Protein 5DG2 (pdb70)

B-factor: mean 26.08, std 8.99, range [13.01, 68.56]

Foldseek 3Di:
DDKFFQDFAFAQKKKKWKWAFAPPWQWKWKFWAHDPQFTQWIWIDGNVVQWIKIWTGHHPDIDDIDIGNPDDDDHGDIWMWMWHHHQFWIWIQGRVRDIDIDGRPPGGHGIGMIDMGTGIGIDDMDMD/DVLFDKFFQDFAAAFKKKKWKWWFAAPWQKKWKFWAQDDQWTQWTWIDGNVVQWIWIWTGHRPDIDDIDIGNPPDDDHGDTWMWMWHGHQFWIWIQTRVRDIDIGTRDRGGGTIGMITMGTRIRIDDMDMD

Solvent-accessible surface area: 11191 Å² total; per-residue (Å²): 69,13,30,0,70,32,2,55,0,120,59,49,19,26,0,79,0,16,0,50,3,49,95,77,29,71,13,2,22,2,20,0,0,51,9,91,65,83,6,0,1,25,3,16,0,61,41,94,86,71,4,0,1,4,6,6,18,88,29,101,104,121,32,148,82,75,132,47,116,29,30,91,22,60,45,64,43,114,8,131,0,38,3,32,0,68,64,98,87,0,31,1,43,8,58,68,64,77,66,9,74,1,46,17,92,40,45,45,75,33,0,32,9,0,10,0,37,61,10,10,66,17,31,20,0,74,29,136,138,102,17,38,8,22,0,68,83,10,100,1,36,50,61,18,31,0,91,1,30,2,52,4,52,93,77,21,96,11,2,21,3,12,1,0,60,18,87,70,70,8,0,1,20,3,14,0,57,26,86,89,81,5,0,1,4,4,5,24,71,27,105,104,130,34,148,74,67,116,29,123,61,28,86,20,58,53,48,29,86,3,136,2,24,4,28,0,32,51,115,91,0,90,1,114,7,59,88,39,85,55,17,71,3,61,19,77,37,44,120,65,94,0,33,10,1,0,0,64,42,16,6,78,6,30,20,3,102,32,179

Secondary structure (P-SEA, 3-state):
ccccccccccccbbbbbbbcccccccbbbbbbcccccccccbbbbbccccbbbbbccccccccbbbbbcccccccccbbbbbbbbcccbbbbbccccbbbbbbbccccccccbbbbcccccccccccc/cccccccccccccccbbbbbbbbbccccccbbbbbccccccccccccccccccbbbbbccccccccbbbbbccccccccccbbbbbbbcccbbbbbccccbbbbbcccccccccccccccccccccccccc

GO terms:
  GO:0005515 protein binding (F, IPI)
  GO:0043029 T cell homeostasis (P, IDA)
  GO:0043065 positive regulation of apoptotic process (P, IDA)
  GO:0098609 cell-cell adhesion (P, IDA)

Nearest PDB structures (foldseek):
  1hlc-assembly1_B  TM=9.906E-01  e=2.837E-22  Homo sapiens
  2ymz-assembly2_C  TM=9.817E-01  e=3.437E-16  Gallus gallus
  1slt-assembly2_A  TM=9.721E-01  e=5.438E-15  Bos taurus
  4lbq-assembly1_D  TM=9.733E-01  e=1.908E-14  Mus musculus
  5glt-assembly2_B  TM=8.537E-01  e=2.091E-08  Toxascaris leonina

CATH classification: 2.60.120.200

Sequence (259 aa):
ELEVKNMDMKPGSTTLKITGSSIADGTDGFVINLLGQGTDKLNLHFNPRFSESTIVCNSLDGSNWGQEQREDHLCFSPGSEVKFTVTFESDKFKVKLPDGHELTFPNRLGHSHLSYLSSVRGGFNMSSFKLKMTGELEVKNMDMKPGSTLKITGSIADGTDGFVINLGQGTDKLNLHFNPRFSESTIVCNSLDGSNWGQEQREDHLCFSPGSEVKFTVTFESDKFKVKLPDGHELTFPNRLGHSHLSYLSVRGGFNMSSFKLK

InterPro domains:
  IPR001079 Galectin, carbohydrate recognition domain [PF00337] (9-129)
  IPR001079 Galectin, carbohydrate recognition domain [PS51304] (4-131)
  IPR001079 Galectin, carbohydrate recognition domain [SM00276] (3-131)
  IPR001079 Galectin, carbohydrate recognition domain [SM00908] (8-130)
  IPR001079 Galectin, carbohydrate recognition domain [cd00070] (11-129)
  IPR013320 Concanavalin A-like lectin/glucanase domain superfamily [SSF49899] (5-130)
  IPR044156 Galectin-like [PTHR11346] (12-128)

Radius of gyration: 19.27 Å; Cα contacts (8 Å, |Δi|>4): 745; chains: 2; bounding box: 37×46×53 Å

Structure (mmCIF, N/CA/C/O backbone):
data_5DG2
#
_entry.id   5DG2
#
_cell.length_a   38.060
_cell.length_b   66.080
_cell.length_c   106.380
_cell.angle_alpha   90.000
_cell.angle_beta   90.000
_cell.angle_gamma   90.000
#
_symmetry.space_group_name_H-M   'P 2 21 21'
#
loop_
_entity.id
_entity.type
_entity.pdbx_description
1 polymer Galectin-2
2 branched beta-D-galactopyranose-(1-4)-alpha-D-glucopyranose
3 water water
#
loop_
_atom_site.group_PDB
_atom_site.id
_atom_site.type_symbol
_atom_site.label_atom_id
_atom_site.label_alt_id
_atom_site.label_comp_id
_atom_site.label_asym_id
_atom_site.label_entity_id
_atom_site.label_seq_id
_atom_site.pdbx_PDB_ins_code
_atom_site.Cartn_x
_atom_site.Cartn_y
_atom_site.Cartn_z
_atom_site.occupancy
_atom_site.B_iso_or_equiv
_atom_site.auth_seq_id
_atom_site.auth_comp_id
_atom_site.auth_asym_id
_atom_site.auth_atom_id
_atom_site.pdbx_PDB_model_num
ATOM 1 N N . GLU A 1 7 ? 17.597 38.870 25.636 1.00 41.19 7 GLU A N 1
ATOM 2 C CA . GLU A 1 7 ? 16.301 38.462 26.152 1.00 46.93 7 GLU A CA 1
ATOM 3 C C . GLU A 1 7 ? 16.292 36.969 26.448 1.00 27.10 7 GLU A C 1
ATOM 4 O O . GLU A 1 7 ? 17.329 36.397 26.702 1.00 30.46 7 GLU A O 1
ATOM 6 N N . LEU A 1 8 ? 15.127 36.344 26.399 1.00 27.42 8 LEU A N 1
ATOM 7 C CA . LEU A 1 8 ? 15.030 34.933 26.742 1.00 22.10 8 LEU A CA 1
ATOM 8 C C . LEU A 1 8 ? 16.005 34.028 25.976 1.00 23.85 8 LEU A C 1
ATOM 9 O O . LEU A 1 8 ? 16.055 34.043 24.748 1.00 22.74 8 LEU A O 1
ATOM 14 N N . GLU A 1 9 ? 16.794 33.257 26.718 1.00 20.84 9 GLU A N 1
ATOM 15 C CA . GLU A 1 9 ? 17.636 32.198 26.157 1.00 18.92 9 GLU A CA 1
ATOM 16 C C . GLU A 1 9 ? 17.217 30.843 26.706 1.00 22.96 9 GLU A C 1
ATOM 17 O O . GLU A 1 9 ? 16.981 30.699 27.912 1.00 22.49 9 GLU A O 1
ATOM 23 N N . VAL A 1 10 ? 17.136 29.847 25.835 1.00 16.58 10 VAL A N 1
ATOM 24 C CA . VAL A 1 10 ? 16.929 28.477 26.281 1.00 18.78 10 VAL A CA 1
ATOM 25 C C . VAL A 1 10 ? 18.124 27.639 25.839 1.00 22.04 10 VAL A C 1
ATOM 26 O O . VAL A 1 10 ? 18.518 27.683 24.681 1.00 19.06 10 VAL A O 1
ATOM 30 N N . LYS A 1 11 ? 18.710 26.882 26.760 1.00 17.00 11 LYS A N 1
ATOM 31 C CA . LYS A 1 11 ? 19.864 26.057 26.427 1.00 17.63 11 LYS A CA 1
ATOM 32 C C . LYS A 1 11 ? 19.644 24.590 26.777 1.00 23.46 11 LYS A C 1
ATOM 33 O O . LYS A 1 11 ? 18.764 24.254 27.580 1.00 20.73 11 LYS A O 1
ATOM 39 N N . ASN A 1 12 ? 20.449 23.729 26.162 1.00 22.62 12 ASN A N 1
ATOM 40 C CA . ASN A 1 12 ? 20.381 22.277 26.366 1.00 23.32 12 ASN A CA 1
ATOM 41 C C . ASN A 1 12 ? 19.067 21.667 25.897 1.00 29.68 12 ASN A C 1
ATOM 42 O O . ASN A 1 12 ? 18.609 20.656 26.439 1.00 26.12 12 ASN A O 1
ATOM 47 N N . MET A 1 13 ? 18.448 22.289 24.902 1.00 22.04 13 MET A N 1
ATOM 48 C CA . MET A 1 13 ? 17.351 21.653 24.194 1.00 24.19 13 MET A CA 1
ATOM 49 C C . MET A 1 13 ? 17.842 20.437 23.433 1.00 21.79 13 MET A C 1
ATOM 50 O O . MET A 1 13 ? 19.047 20.259 23.221 1.00 23.74 13 MET A O 1
ATOM 55 N N . ASP A 1 14 ? 16.900 19.623 22.971 1.00 24.47 14 ASP A N 1
ATOM 56 C CA . ASP A 1 14 ? 17.240 18.459 22.172 1.00 31.68 14 ASP A CA 1
ATOM 57 C C . ASP A 1 14 ? 16.312 18.346 20.976 1.00 30.32 14 ASP A C 1
ATOM 58 O O . ASP A 1 14 ? 15.591 17.360 20.820 1.00 35.50 14 ASP A O 1
ATOM 63 N N . MET A 1 15 ? 16.334 19.370 20.129 1.00 27.11 15 MET A N 1
ATOM 64 C CA . MET A 1 15 ? 15.498 19.409 18.948 1.00 27.13 15 MET A CA 1
ATOM 65 C C . MET A 1 15 ? 16.145 18.619 17.806 1.00 29.88 15 MET A C 1
ATOM 66 O O . MET A 1 15 ? 17.201 18.996 17.306 1.00 28.30 15 MET A O 1
ATOM 71 N N . LYS A 1 16 ? 15.512 17.519 17.406 1.00 29.81 16 LYS A N 1
ATOM 72 C CA . LYS A 1 16 ? 16.040 16.660 16.349 1.00 31.54 16 LYS A CA 1
ATOM 73 C C . LYS A 1 16 ? 15.276 16.916 15.057 1.00 27.05 16 LYS A C 1
ATOM 74 O O . LYS A 1 16 ? 14.160 17.432 15.102 1.00 25.43 16 LYS A O 1
ATOM 80 N N . PRO A 1 17 ? 15.862 16.554 13.895 1.00 32.90 17 PRO A N 1
ATOM 81 C CA . PRO A 1 17 ? 15.104 16.685 12.646 1.00 24.01 17 PRO A CA 1
ATOM 82 C C . PRO A 1 17 ? 13.733 16.025 12.740 1.00 26.61 17 PRO A C 1
ATOM 83 O O . PRO A 1 17 ? 13.604 14.957 13.331 1.00 29.78 17 PRO A O 1
ATOM 87 N N . GLY A 1 18 ? 12.719 16.683 12.189 1.00 26.33 18 GLY A N 1
ATOM 88 C CA . GLY A 1 18 ? 11.345 16.232 12.303 1.00 25.16 18 GLY A CA 1
ATOM 89 C C . GLY A 1 18 ? 10.573 16.918 13.420 1.00 29.78 18 GLY A C 1
ATOM 90 O O . GLY A 1 18 ? 9.340 16.926 13.420 1.00 31.19 18 GLY A O 1
ATOM 91 N N . SER A 1 19 ? 11.288 17.508 14.370 1.00 23.53 19 SER A N 1
ATOM 92 C CA . SER A 1 19 ? 10.611 18.091 15.528 1.00 27.41 19 SER A CA 1
ATOM 93 C C . SER A 1 19 ? 10.088 19.483 15.220 1.00 25.57 19 SER A C 1
ATOM 94 O O . SER A 1 19 ? 10.506 20.125 14.258 1.00 21.35 19 SER A O 1
ATOM 97 N N . THR A 1 20 ? 9.162 19.945 16.050 1.00 23.10 20 THR A N 1
ATOM 98 C CA A THR A 1 20 ? 8.524 21.230 15.845 0.50 20.66 20 THR A CA 1
ATOM 99 C CA B THR A 1 20 ? 8.538 21.244 15.851 0.50 20.66 20 THR A CA 1
ATOM 100 C C . THR A 1 20 ? 8.639 22.065 17.119 1.00 23.57 20 THR A C 1
ATOM 101 O O . THR A 1 20 ? 8.531 21.542 18.218 1.00 24.74 20 THR A O 1
ATOM 108 N N . LEU A 1 21 ? 8.871 23.357 16.953 1.00 17.90 21 LEU A N 1
ATOM 109 C CA . LEU A 1 21 ? 8.960 24.261 18.084 1.00 19.52 21 LEU A CA 1
ATOM 110 C C . LEU A 1 21 ? 7.928 25.360 17.897 1.00 22.21 21 LEU A C 1
ATOM 111 O O . LEU A 1 21 ? 7.925 26.049 16.884 1.00 20.32 21 LEU A O 1
ATOM 116 N N . LYS A 1 22 ? 7.037 25.506 18.864 1.00 17.01 22 LYS A N 1
ATOM 117 C CA . LYS A 1 22 ? 6.010 26.533 18.805 1.00 18.42 22 LYS A CA 1
ATOM 118 C C . LYS A 1 22 ? 6.321 27.606 19.817 1.00 20.14 22 LYS A C 1
ATOM 119 O O . LYS A 1 22 ? 6.546 27.328 20.991 1.00 21.73 22 LYS A O 1
ATOM 125 N N . ILE A 1 23 ? 6.343 28.839 19.344 1.00 18.82 23 ILE A N 1
ATOM 126 C CA . ILE A 1 23 ? 6.685 29.969 20.183 1.00 18.94 23 ILE A CA 1
ATOM 127 C C . ILE A 1 23 ? 5.564 30.989 20.155 1.00 24.01 23 ILE A C 1
ATOM 128 O O . ILE A 1 23 ? 5.102 31.373 19.081 1.00 21.62 23 ILE A O 1
ATOM 133 N N . THR A 1 24 ? 5.132 31.422 21.334 1.00 18.56 24 THR A N 1
ATOM 134 C CA . THR A 1 24 ? 4.099 32.435 21.456 1.00 21.53 24 THR A CA 1
ATOM 135 C C . THR A 1 24 ? 4.695 33.629 22.184 1.00 21.31 24 THR A C 1
ATOM 136 O O . THR A 1 24 ? 5.493 33.458 23.110 1.00 19.00 24 THR A O 1
ATOM 140 N N . GLY A 1 25 ? 4.353 34.837 21.756 1.00 18.07 25 GLY A N 1
ATOM 141 C CA . GLY A 1 25 ? 4.836 36.007 22.459 1.00 20.31 25 GLY A CA 1
ATOM 142 C C . GLY A 1 25 ? 4.205 37.295 21.989 1.00 21.50 25 GLY A C 1
ATOM 143 O O . GLY A 1 25 ? 3.465 37.316 21.001 1.00 20.70 25 GLY A O 1
ATOM 144 N N . SER A 1 26 ? 4.499 38.367 22.712 1.00 21.44 26 SER A N 1
ATOM 145 C CA A SER A 1 26 ? 3.982 39.686 22.384 0.44 23.95 26 SER A CA 1
ATOM 146 C CA B SER A 1 26 ? 3.978 39.679 22.367 0.56 23.95 26 SER A CA 1
ATOM 147 C C . SER A 1 26 ? 5.073 40.544 21.766 1.00 18.30 26 SER A C 1
ATOM 148 O O . SER A 1 26 ? 6.191 40.604 22.280 1.00 19.65 26 SER A O 1
ATOM 153 N N . ILE A 1 27 ? 4.747 41.209 20.665 1.00 20.05 27 ILE A N 1
ATOM 154 C CA . ILE A 1 27 ? 5.689 42.114 20.029 1.00 18.17 27 ILE A CA 1
ATOM 155 C C . ILE A 1 27 ? 5.588 43.481 20.700 1.00 20.89 27 ILE A C 1
ATOM 156 O O . ILE A 1 27 ? 4.489 43.999 20.871 1.00 21.11 27 ILE A O 1
ATOM 161 N N . ALA A 1 28 ? 6.726 44.036 21.119 1.00 18.86 28 ALA A N 1
ATOM 162 C CA . ALA A 1 28 ? 6.730 45.287 21.870 1.00 21.42 28 ALA A CA 1
ATOM 163 C C . ALA A 1 28 ? 6.176 46.428 21.028 1.00 21.22 28 ALA A C 1
ATOM 164 O O . ALA A 1 28 ? 6.492 46.553 19.844 1.00 21.68 28 ALA A O 1
ATOM 166 N N . ASP A 1 29 ? 5.347 47.263 21.649 1.00 24.78 29 ASP A N 1
ATOM 167 C CA . ASP A 1 29 ? 4.806 48.440 20.972 1.00 22.50 29 ASP A CA 1
ATOM 168 C C . ASP A 1 29 ? 5.923 49.292 20.378 1.00 24.58 29 ASP A C 1
ATOM 169 O O . ASP A 1 29 ? 6.918 49.581 21.044 1.00 27.46 29 ASP A O 1
ATOM 171 N N . GLY A 1 30 ? 5.772 49.670 19.115 1.00 27.25 30 GLY A N 1
ATOM 172 C CA . GLY A 1 30 ? 6.703 50.590 18.482 1.00 29.52 30 GLY A CA 1
ATOM 173 C C . GLY A 1 30 ? 8.048 50.028 18.056 1.00 29.22 30 GLY A C 1
ATOM 174 O O . GLY A 1 30 ? 8.877 50.753 17.506 1.00 29.56 30 GLY A O 1
ATOM 175 N N . THR A 1 31 ? 8.286 48.746 18.308 1.00 26.73 31 THR A N 1
ATOM 176 C CA . THR A 1 31 ? 9.588 48.171 17.994 1.00 25.32 31 THR A CA 1
ATOM 177 C C . THR A 1 31 ? 9.803 48.109 16.485 1.00 25.57 31 THR A C 1
ATOM 178 O O . THR A 1 31 ? 8.845 48.037 15.709 1.00 26.69 31 THR A O 1
ATOM 182 N N . ASP A 1 32 ? 11.069 48.138 16.080 1.00 23.22 32 ASP A N 1
ATOM 183 C CA . ASP A 1 32 ? 11.437 48.079 14.670 1.00 25.18 32 ASP A CA 1
ATOM 184 C C . ASP A 1 32 ? 11.516 46.640 14.180 1.00 25.69 32 ASP A C 1
ATOM 185 O O . ASP A 1 32 ? 11.580 46.382 12.975 1.00 23.46 32 ASP A O 1
ATOM 187 N N . GLY A 1 33 ? 11.524 45.708 15.124 1.00 29.39 33 GLY A N 1
ATOM 188 C CA . GLY A 1 33 ? 11.544 44.299 14.786 1.00 25.85 33 GLY A CA 1
ATOM 189 C C . GLY A 1 33 ? 12.055 43.475 15.942 1.00 25.71 33 GLY A C 1
ATOM 190 O O . GLY A 1 33 ? 12.315 43.994 17.022 1.00 24.69 33 GLY A O 1
ATOM 191 N N . PHE A 1 34 ? 12.201 42.178 15.716 1.00 18.90 34 PHE A N 1
ATOM 192 C CA . PHE A 1 34 ? 12.730 41.294 16.748 1.00 15.87 34 PHE A CA 1
ATOM 193 C C . PHE A 1 34 ? 13.399 40.098 16.103 1.00 18.01 34 PHE A C 1
ATOM 194 O O . PHE A 1 34 ? 13.370 39.950 14.884 1.00 16.01 34 PHE A O 1
ATOM 202 N N . VAL A 1 35 ? 14.010 39.26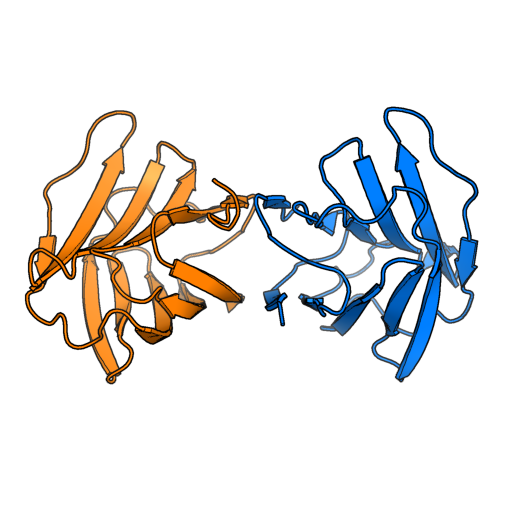1 16.930 1.00 17.95 35 VAL A N 1
ATOM 203 C CA . VAL A 1 35 ? 14.784 38.124 16.445 1.00 16.49 35 VAL A CA 1
ATOM 204 C C . VAL A 1 35 ? 14.444 36.861 17.212 1.00 17.61 35 VAL A C 1
ATOM 205 O O . VAL A 1 35 ? 14.323 36.879 18.437 1.00 17.82 35 VAL A O 1
ATOM 209 N N . ILE A 1 36 ? 14.295 35.763 16.484 1.00 14.52 36 ILE A N 1
ATOM 210 C CA . ILE A 1 36 ? 14.288 34.438 17.070 1.00 15.07 36 ILE A CA 1
ATOM 211 C C . ILE A 1 36 ? 15.505 33.704 16.507 1.00 17.51 36 ILE A C 1
ATOM 212 O O . ILE A 1 36 ? 15.624 33.552 15.290 1.00 16.62 36 ILE A O 1
ATOM 217 N N . ASN A 1 37 ? 16.426 33.297 17.391 1.00 16.80 37 ASN A N 1
ATOM 218 C CA . ASN A 1 37 ? 17.593 32.517 16.982 1.00 16.51 37 ASN A CA 1
ATOM 219 C C . ASN A 1 37 ? 17.474 31.078 17.418 1.00 15.84 37 ASN A C 1
ATOM 220 O O . ASN A 1 37 ? 17.099 30.802 18.568 1.00 17.46 37 ASN A O 1
ATOM 225 N N A LEU A 1 38 ? 17.755 30.163 16.490 0.42 16.24 38 LEU A N 1
ATOM 226 N N B LEU A 1 38 ? 17.860 30.161 16.538 0.58 16.26 38 LEU A N 1
ATOM 227 C CA A LEU A 1 38 ? 17.821 28.733 16.780 0.42 16.24 38 LEU A CA 1
ATOM 228 C CA B LEU A 1 38 ? 17.784 28.741 16.842 0.58 16.25 38 LEU A CA 1
ATOM 229 C C A LEU A 1 38 ? 19.168 28.180 16.347 0.42 17.94 38 LEU A C 1
ATOM 230 C C B LEU A 1 38 ? 19.021 28.021 16.302 0.58 17.96 38 LEU A C 1
ATOM 231 O O A LEU A 1 38 ? 19.672 28.509 15.271 0.42 16.27 38 LEU A O 1
ATOM 232 O O B LEU A 1 38 ? 19.314 28.111 15.112 0.58 16.20 38 LEU A O 1
ATOM 241 N N . GLY A 1 39 ? 19.759 27.332 17.171 1.00 15.70 39 GLY A N 1
ATOM 242 C CA . GLY A 1 39 ? 21.026 26.730 16.784 1.00 19.50 39 GLY A CA 1
ATOM 243 C C . GLY A 1 39 ? 21.697 25.954 17.895 1.00 23.29 39 GLY A C 1
ATOM 244 O O . GLY A 1 39 ? 21.036 25.217 18.609 1.00 19.15 39 GLY A O 1
ATOM 245 N N . GLN A 1 40 ? 23.007 26.141 18.052 1.00 28.37 40 GLN A N 1
ATOM 246 C CA . GLN A 1 40 ? 23.761 25.414 19.074 1.00 24.97 40 GLN A CA 1
ATOM 247 C C . GLN A 1 40 ? 24.447 26.349 20.067 1.00 31.84 40 GLN A C 1
ATOM 248 O O . GLN A 1 40 ? 24.947 25.905 21.099 1.00 39.38 40 GLN A O 1
ATOM 254 N N . GLY A 1 41 ? 24.462 27.641 19.773 1.00 30.32 41 GLY A N 1
ATOM 255 C CA . GLY A 1 41 ? 25.102 28.598 20.658 1.00 26.83 41 GLY A CA 1
ATOM 256 C C . GLY A 1 41 ? 25.079 29.993 20.082 1.00 32.60 41 GLY A C 1
ATOM 257 O O . GLY A 1 41 ? 24.629 30.196 18.953 1.00 27.06 41 GLY A O 1
ATOM 258 N N . THR A 1 42 ? 25.579 30.953 20.849 1.00 30.96 42 THR A N 1
ATOM 259 C CA . THR A 1 42 ? 25.528 32.351 20.449 1.00 35.39 42 THR A CA 1
ATOM 260 C C . THR A 1 42 ? 26.270 32.610 19.140 1.00 29.85 42 THR A C 1
ATOM 261 O O . THR A 1 42 ? 25.994 33.597 18.455 1.00 37.36 42 THR A O 1
ATOM 265 N N . ASP A 1 43 ? 27.201 31.727 18.788 1.00 30.33 43 ASP A N 1
ATOM 266 C CA . ASP A 1 43 ? 27.947 31.872 17.540 1.00 32.46 43 ASP A CA 1
ATOM 267 C C . ASP A 1 43 ? 27.759 30.691 16.580 1.00 32.09 43 ASP A C 1
ATOM 268 O O . ASP A 1 43 ? 28.570 30.474 15.679 1.00 32.41 43 ASP A O 1
ATOM 273 N N . LYS A 1 44 ? 26.694 29.923 16.765 1.00 25.18 44 LYS A N 1
ATOM 274 C CA . LYS A 1 44 ? 26.349 28.891 15.797 1.00 26.31 44 LYS A CA 1
ATOM 275 C C . LYS A 1 44 ? 24.835 28.866 15.651 1.00 24.84 44 LYS A C 1
ATOM 276 O O . LYS A 1 44 ? 24.123 28.157 16.365 1.00 23.24 44 LYS A O 1
ATOM 282 N N . LEU A 1 45 ? 24.353 29.689 14.727 1.00 16.40 45 LEU A N 1
ATOM 283 C CA . LEU A 1 45 ? 22.932 29.889 14.553 1.00 15.37 45 LEU A CA 1
ATOM 284 C C . LEU A 1 45 ? 22.470 29.288 13.242 1.00 15.15 45 LEU A C 1
ATOM 285 O O . LEU A 1 45 ? 22.729 29.845 12.162 1.00 17.59 45 LEU A O 1
ATOM 290 N N . ASN A 1 46 ? 21.794 28.152 13.327 1.00 14.20 46 ASN A N 1
ATOM 291 C CA . ASN A 1 46 ? 21.232 27.521 12.127 1.00 17.18 46 ASN A CA 1
ATOM 292 C C . ASN A 1 46 ? 20.184 28.403 11.490 1.00 16.49 46 ASN A C 1
ATOM 293 O O . ASN A 1 46 ? 20.098 28.497 10.255 1.00 17.19 46 ASN A O 1
ATOM 298 N N . LEU A 1 47 ? 19.378 29.037 12.341 1.00 15.07 47 LEU A N 1
ATOM 299 C CA . LEU A 1 47 ? 18.304 29.926 11.898 1.00 16.04 47 LEU A CA 1
ATOM 300 C C . LEU A 1 47 ? 18.294 31.208 12.716 1.00 14.28 47 LEU A C 1
ATOM 301 O O . LEU A 1 47 ? 18.122 31.178 13.945 1.00 17.02 47 LEU A O 1
ATOM 306 N N . HIS A 1 48 ? 18.482 32.328 12.034 1.00 13.62 48 HIS A N 1
ATOM 307 C CA . HIS A 1 48 ? 18.323 33.657 12.603 1.00 13.76 48 HIS A CA 1
ATOM 308 C C . HIS A 1 48 ? 17.125 34.267 11.877 1.00 20.43 48 HIS A C 1
ATOM 309 O O . HIS A 1 48 ? 17.175 34.505 10.672 1.00 19.75 48 HIS A O 1
ATOM 316 N N . PHE A 1 49 ? 16.035 34.468 12.605 1.00 13.23 49 PHE A N 1
ATOM 317 C CA . PHE A 1 49 ? 14.745 34.834 12.020 1.00 14.75 49 PHE A CA 1
ATOM 318 C C . PHE A 1 49 ? 14.411 36.243 12.487 1.00 17.13 49 PHE A C 1
ATOM 319 O O . PHE A 1 49 ? 14.252 36.467 13.675 1.00 16.62 49 PHE A O 1
ATOM 327 N N . ASN A 1 50 ? 14.315 37.192 11.565 1.00 13.01 50 ASN A N 1
ATOM 328 C CA . ASN A 1 50 ? 14.269 38.602 11.960 1.00 14.30 50 ASN A CA 1
ATOM 329 C C . ASN A 1 50 ? 13.230 39.425 11.189 1.00 14.82 50 ASN A C 1
ATOM 330 O O . ASN A 1 50 ? 13.548 40.061 10.192 1.00 15.52 50 ASN A O 1
ATOM 335 N N . PRO A 1 51 ? 11.982 39.418 11.669 1.00 15.70 51 PRO A N 1
ATOM 336 C CA . PRO A 1 51 ? 10.990 40.364 11.153 1.00 16.45 51 PRO A CA 1
ATOM 337 C C . PRO A 1 51 ? 11.435 41.806 11.389 1.00 17.56 51 PRO A C 1
ATOM 338 O O . PRO A 1 51 ? 11.793 42.188 12.514 1.00 19.52 51 PRO A O 1
ATOM 342 N N . ARG A 1 52 ? 11.429 42.590 10.320 1.00 16.14 52 ARG A N 1
ATOM 343 C CA . ARG A 1 52 ? 11.805 43.995 10.377 1.00 18.41 52 ARG A CA 1
ATOM 344 C C . ARG A 1 52 ? 10.653 44.858 9.881 1.00 17.55 52 ARG A C 1
ATOM 345 O O . ARG A 1 52 ? 10.414 44.960 8.678 1.00 19.55 52 ARG A O 1
ATOM 353 N N . PHE A 1 53 ? 9.942 45.485 10.805 1.00 21.58 53 PHE A N 1
ATOM 354 C CA . PHE A 1 53 ? 8.754 46.243 10.449 1.00 21.04 53 PHE A CA 1
ATOM 355 C C . PHE A 1 53 ? 9.085 47.449 9.560 1.00 26.09 53 PHE A C 1
ATOM 356 O O . PHE A 1 53 ? 8.326 47.773 8.654 1.00 26.20 53 PHE A O 1
ATOM 364 N N . SER A 1 54 ? 10.237 48.063 9.796 1.00 29.46 54 SER A N 1
ATOM 365 C CA . SER A 1 54 ? 10.698 49.184 8.982 1.00 37.80 54 SER A CA 1
ATOM 366 C C . SER A 1 54 ? 10.825 48.819 7.509 1.00 37.07 54 SER A C 1
ATOM 367 O O . SER A 1 54 ? 10.361 49.550 6.630 1.00 40.94 54 SER A O 1
ATOM 370 N N . GLU A 1 55 ? 11.444 47.673 7.249 1.00 28.20 55 GLU A N 1
ATOM 371 C CA . GLU A 1 55 ? 11.696 47.239 5.887 1.00 24.18 55 GLU A CA 1
ATOM 372 C C . GLU A 1 55 ? 10.566 46.370 5.327 1.00 23.08 55 GLU A C 1
ATOM 373 O O . GLU A 1 55 ? 10.645 45.918 4.182 1.00 28.99 55 GLU A O 1
ATOM 379 N N . SER A 1 56 ? 9.516 46.144 6.126 1.00 22.65 56 SER A N 1
ATOM 380 C CA . SER A 1 56 ? 8.371 45.337 5.693 1.00 23.26 56 SER A CA 1
ATOM 381 C C . SER A 1 56 ? 8.827 43.980 5.163 1.00 22.40 56 SER A C 1
ATOM 382 O O . SER A 1 56 ? 8.314 43.486 4.161 1.00 25.11 56 SER A O 1
ATOM 385 N N . THR A 1 57 ? 9.696 43.370 5.874 1.00 21.13 57 THR A N 1
ATOM 386 C CA . THR A 1 57 ? 10.258 42.123 5.383 1.00 20.01 57 THR A CA 1
ATOM 387 C C . THR A 1 57 ? 10.730 41.267 6.544 1.00 19.54 57 THR A C 1
ATOM 388 O O . THR A 1 57 ? 11.066 41.786 7.611 1.00 19.35 57 THR A O 1
ATOM 392 N N . ILE A 1 58 ? 10.867 39.972 6.360 1.00 15.79 58 ILE A N 1
ATOM 393 C CA . ILE A 1 58 ? 11.448 39.075 7.351 1.00 16.47 58 ILE A CA 1
ATOM 394 C C . ILE A 1 58 ? 12.783 38.626 6.788 1.00 18.87 58 ILE A C 1
ATOM 395 O O . ILE A 1 58 ? 12.844 38.073 5.684 1.00 19.31 58 ILE A O 1
ATOM 400 N N . VAL A 1 59 ? 13.851 38.891 7.526 1.00 15.56 59 VAL A N 1
ATOM 401 C CA . VAL A 1 59 ? 15.189 38.545 7.083 1.00 15.87 59 VAL A CA 1
ATOM 402 C C . VAL A 1 59 ? 15.663 37.304 7.840 1.00 18.31 59 VAL A C 1
ATOM 403 O O . VAL A 1 59 ? 15.570 37.238 9.077 1.00 18.73 59 VAL A O 1
ATOM 407 N N . CYS A 1 60 ? 16.134 36.301 7.104 1.00 15.20 60 CYS A N 1
ATOM 408 C CA . CYS A 1 60 ? 16.663 35.082 7.722 1.00 15.75 60 CYS A CA 1
ATOM 409 C C . CYS A 1 60 ? 18.102 34.876 7.294 1.00 17.74 60 CYS A C 1
ATOM 410 O O . CYS A 1 60 ? 18.475 35.180 6.163 1.00 16.28 60 CYS A O 1
ATOM 413 N N . ASN A 1 61 ? 18.909 34.333 8.187 1.00 15.33 61 ASN A N 1
ATOM 414 C CA . ASN A 1 61 ? 20.285 34.025 7.850 1.00 13.97 61 ASN A CA 1
ATOM 415 C C . ASN A 1 61 ? 20.838 32.986 8.809 1.00 16.31 61 ASN A C 1
ATOM 416 O O . ASN A 1 61 ? 20.169 32.589 9.774 1.00 16.17 61 ASN A O 1
ATOM 421 N N . SER A 1 62 ? 22.070 32.575 8.551 1.00 13.66 62 SER A N 1
ATOM 422 C CA . SER A 1 62 ? 22.802 31.662 9.419 1.00 14.59 62 SER A CA 1
ATOM 423 C C . SER A 1 62 ? 24.078 32.321 9.895 1.00 15.49 62 SER A C 1
ATOM 424 O O . SER A 1 62 ? 24.624 33.206 9.232 1.00 15.79 62 SER A O 1
ATOM 427 N N . LEU A 1 63 ? 24.550 31.895 11.061 1.00 14.67 63 LEU A N 1
ATOM 428 C CA . LEU A 1 63 ? 25.786 32.431 11.620 1.00 14.67 63 LEU A CA 1
ATOM 429 C C . LEU A 1 63 ? 26.700 31.281 12.033 1.00 21.34 63 LEU A C 1
ATOM 430 O O . LEU A 1 63 ? 26.303 30.398 12.790 1.00 20.11 63 LEU A O 1
ATOM 435 N N . ASP A 1 64 ? 27.921 31.299 11.515 1.00 20.49 64 ASP A N 1
ATOM 436 C CA . ASP A 1 64 ? 28.903 30.269 11.824 1.00 21.90 64 ASP A CA 1
ATOM 437 C C . ASP A 1 64 ? 30.167 30.933 12.348 1.00 24.52 64 ASP A C 1
ATOM 438 O O . ASP A 1 64 ? 30.989 31.420 11.569 1.00 25.63 64 ASP A O 1
ATOM 443 N N . GLY A 1 65 ? 30.321 30.962 13.667 1.00 23.33 65 GLY A N 1
ATOM 444 C CA . GLY A 1 65 ? 31.405 31.705 14.277 1.00 26.25 65 GLY A CA 1
ATOM 445 C C . GLY A 1 65 ? 31.155 33.191 14.113 1.00 22.49 65 GLY A C 1
ATOM 446 O O . GLY A 1 65 ? 30.157 33.715 14.603 1.00 24.31 65 GLY A O 1
ATOM 447 N N . SER A 1 66 ? 32.036 33.882 13.398 1.00 22.29 66 SER A N 1
ATOM 448 C CA . SER A 1 66 ? 31.840 35.316 13.211 1.00 24.13 66 SER A CA 1
ATOM 449 C C . SER A 1 66 ? 31.303 35.602 11.821 1.00 21.95 66 SER A C 1
ATOM 450 O O . SER A 1 66 ? 31.087 36.762 11.448 1.00 25.70 66 SER A O 1
ATOM 453 N N . ASN A 1 67 ? 31.058 34.542 11.065 1.00 20.92 67 ASN A N 1
ATOM 454 C CA . ASN A 1 67 ? 30.690 34.707 9.669 1.00 25.77 67 ASN A CA 1
ATOM 455 C C . ASN A 1 67 ? 29.236 34.397 9.378 1.00 19.62 67 ASN A C 1
ATOM 456 O O . ASN A 1 67 ? 28.772 33.273 9.567 1.00 20.95 67 ASN A O 1
ATOM 461 N N . TRP A 1 68 ? 28.528 35.430 8.934 1.00 19.00 68 TRP A N 1
ATOM 462 C CA . TRP A 1 68 ? 27.142 35.300 8.519 1.00 17.15 68 TRP A CA 1
ATOM 463 C C . TRP A 1 68 ? 27.085 34.750 7.107 1.00 18.07 68 TRP A C 1
ATOM 464 O O . TRP A 1 68 ? 27.955 35.054 6.282 1.00 20.09 68 TRP A O 1
ATOM 475 N N . GLY A 1 69 ? 26.058 33.956 6.830 1.00 14.72 69 GLY A N 1
ATOM 476 C CA . GLY A 1 69 ? 25.822 33.479 5.483 1.00 15.49 69 GLY A CA 1
ATOM 477 C C . GLY A 1 69 ? 25.128 34.527 4.636 1.00 15.18 69 GLY A C 1
ATOM 478 O O . GLY A 1 69 ? 25.100 35.718 4.947 1.00 17.00 69 GLY A O 1
ATOM 479 N N . GLN A 1 70 ? 24.568 34.083 3.520 1.00 15.53 70 GLN A N 1
ATOM 480 C CA . GLN A 1 70 ? 23.806 34.977 2.656 1.00 16.75 70 GLN A CA 1
ATOM 481 C C . GLN A 1 70 ? 22.342 35.073 3.099 1.00 16.46 70 GLN A C 1
ATOM 482 O O . GLN A 1 70 ? 21.644 34.050 3.138 1.00 17.90 70 GLN A O 1
ATOM 488 N N . GLU A 1 71 ? 21.899 36.282 3.449 1.00 15.88 71 GLU A N 1
ATOM 489 C CA . GLU A 1 71 ? 20.524 36.515 3.893 1.00 19.80 71 GLU A CA 1
ATOM 490 C C . GLU A 1 71 ? 19.502 36.098 2.871 1.00 21.17 71 GLU A C 1
ATOM 491 O O . GLU A 1 71 ? 19.740 36.182 1.658 1.00 20.15 71 GLU A O 1
ATOM 497 N N . GLN A 1 72 ? 18.342 35.707 3.372 1.00 17.36 72 GLN A N 1
ATOM 498 C CA . GLN A 1 72 ? 17.157 35.529 2.563 1.00 15.82 72 GLN A CA 1
ATOM 499 C C . GLN A 1 72 ? 16.077 36.439 3.095 1.00 20.37 72 GLN A C 1
ATOM 500 O O . GLN A 1 72 ? 15.936 36.593 4.299 1.00 21.15 72 GLN A O 1
ATOM 506 N N . ARG A 1 73 ? 15.317 37.049 2.199 1.00 17.77 73 ARG A N 1
ATOM 507 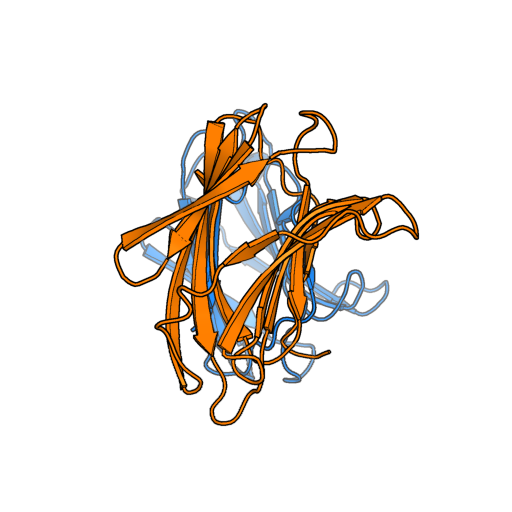C CA . ARG A 1 73 ? 14.275 37.968 2.614 1.00 19.26 73 ARG A CA 1
ATOM 508 C C . ARG A 1 73 ? 12.917 37.487 2.152 1.00 21.33 73 ARG A C 1
ATOM 509 O O . ARG A 1 73 ? 12.741 37.034 1.017 1.00 22.39 73 ARG A O 1
ATOM 517 N N . GLU A 1 74 ? 11.964 37.554 3.067 1.00 17.73 74 GLU A N 1
ATOM 518 C CA . GLU A 1 74 ? 10.576 37.229 2.779 1.00 20.79 74 GLU A CA 1
ATOM 519 C C . GLU A 1 74 ? 9.738 38.493 2.928 1.00 21.34 74 GLU A C 1
ATOM 520 O O . GLU A 1 74 ? 9.633 39.046 4.019 1.00 21.26 74 GLU A O 1
ATOM 526 N N . ASP A 1 75 ? 9.140 38.970 1.845 1.00 23.85 75 ASP A N 1
ATOM 527 C CA . ASP A 1 75 ? 8.345 40.186 1.954 1.00 27.95 75 ASP A CA 1
ATOM 528 C C . ASP A 1 75 ? 6.952 39.943 2.549 1.00 29.25 75 ASP A C 1
ATOM 529 O O . ASP A 1 75 ? 6.198 40.889 2.781 1.00 36.98 75 ASP A O 1
ATOM 534 N N . HIS A 1 76 ? 6.628 38.690 2.852 1.00 30.90 76 HIS A N 1
ATOM 535 C CA . HIS A 1 76 ? 5.332 38.391 3.461 1.00 27.42 76 HIS A CA 1
ATOM 536 C C . HIS A 1 76 ? 5.323 38.632 4.976 1.00 27.12 76 HIS A C 1
ATOM 537 O O . HIS A 1 76 ? 5.173 37.686 5.757 1.00 28.55 76 HIS A O 1
ATOM 539 N N . LEU A 1 77 ? 5.478 39.895 5.377 1.00 26.77 77 LEU A N 1
ATOM 540 C CA . LEU A 1 77 ? 5.381 40.298 6.787 1.00 22.19 77 LEU A CA 1
ATOM 541 C C . LEU A 1 77 ? 4.017 40.932 7.074 1.00 26.61 77 LEU A C 1
ATOM 542 O O . LEU A 1 77 ? 3.781 42.088 6.729 1.00 27.91 77 LEU A O 1
ATOM 547 N N . CYS A 1 78 ? 3.121 40.176 7.701 1.00 25.66 78 CYS A N 1
ATOM 548 C CA . CYS A 1 78 ? 1.775 40.677 7.993 1.00 21.73 78 CYS A CA 1
ATOM 549 C C . CYS A 1 78 ? 1.372 40.377 9.435 1.00 21.64 78 CYS A C 1
ATOM 550 O O . CYS A 1 78 ? 0.490 39.563 9.684 1.00 26.31 78 CYS A O 1
ATOM 553 N N . PHE A 1 79 ? 2.082 40.999 10.368 1.00 18.85 79 PHE A N 1
ATOM 554 C CA . PHE A 1 79 ? 1.701 41.027 11.783 1.00 17.70 79 PHE A CA 1
ATOM 555 C C . PHE A 1 79 ? 2.339 42.272 12.382 1.00 19.02 79 PHE A C 1
ATOM 556 O O . PHE A 1 79 ? 3.197 42.889 11.742 1.00 21.01 79 PHE A O 1
ATOM 564 N N . SER A 1 80 ? 1.930 42.655 13.594 1.00 19.24 80 SER A N 1
ATOM 565 C CA . SER A 1 80 ? 2.232 43.998 14.101 1.00 20.09 80 SER A CA 1
ATOM 566 C C . SER A 1 80 ? 2.611 44.056 15.576 1.00 23.18 80 SER A C 1
ATOM 567 O O . SER A 1 80 ? 2.179 43.210 16.358 1.00 26.04 80 SER A O 1
ATOM 570 N N . PRO A 1 81 ? 3.412 45.074 15.954 1.00 21.98 81 PRO A N 1
ATOM 571 C CA . PRO A 1 81 ? 3.685 45.383 17.363 1.00 24.90 81 PRO A CA 1
ATOM 572 C C . PRO A 1 81 ? 2.388 45.554 18.122 1.00 25.92 81 PRO A C 1
ATOM 573 O O . PRO A 1 81 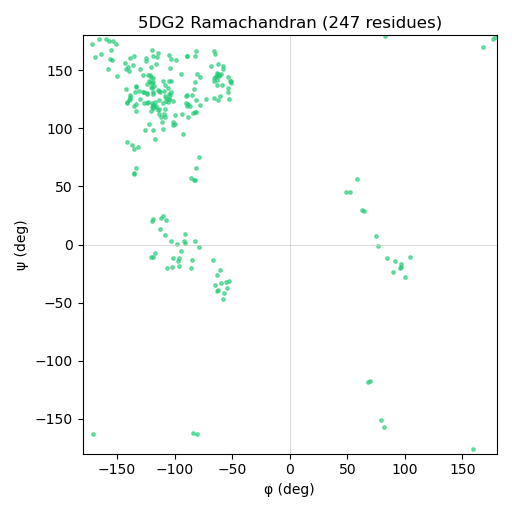? 1.433 46.092 17.551 1.00 25.62 81 PRO A O 1
ATOM 577 N N . GLY A 1 82 ? 2.354 45.115 19.378 1.00 23.67 82 GLY A N 1
ATOM 578 C CA . GLY A 1 82 ? 1.136 45.142 20.159 1.00 28.95 82 GLY A CA 1
ATOM 579 C C . GLY A 1 82 ? 0.380 43.827 20.159 1.00 32.39 82 GLY A C 1
ATOM 580 O O . GLY A 1 82 ? -0.480 43.603 21.008 1.00 33.21 82 GLY A O 1
ATOM 581 N N . SER A 1 83 ? 0.701 42.949 19.212 1.00 30.88 83 SER A N 1
ATOM 582 C CA . SER A 1 83 ? -0.002 41.676 19.081 1.00 30.26 83 SER A CA 1
ATOM 583 C C . SER A 1 83 ? 0.698 40.525 19.807 1.00 25.33 83 SER A C 1
ATOM 584 O O . SER A 1 83 ? 1.927 40.497 19.893 1.00 24.80 83 SER A O 1
ATOM 587 N N . GLU A 1 84 ? -0.089 39.587 20.324 1.00 24.95 84 GLU A N 1
ATOM 588 C CA . GLU A 1 84 ? 0.444 38.290 20.734 1.00 26.82 84 GLU A CA 1
ATOM 589 C C . GLU A 1 84 ? 0.386 37.375 19.521 1.00 25.88 84 GLU A C 1
ATOM 590 O O . GLU A 1 84 ? -0.684 37.151 18.956 1.00 28.51 84 GLU A O 1
ATOM 596 N N . VAL A 1 85 ? 1.541 36.871 19.106 1.00 22.69 85 VAL A N 1
ATOM 597 C CA . VAL A 1 85 ? 1.622 36.073 17.887 1.00 21.46 85 VAL A CA 1
ATOM 598 C C . VAL A 1 85 ? 2.258 34.718 18.146 1.00 21.53 85 VAL A C 1
ATOM 599 O O . VAL A 1 85 ? 2.997 34.530 19.111 1.00 21.16 85 VAL A O 1
ATOM 603 N N . LYS A 1 86 ? 1.968 33.774 17.262 1.00 18.64 86 LYS A N 1
ATOM 604 C CA . LYS A 1 86 ? 2.531 32.433 17.360 1.00 19.30 86 LYS A CA 1
ATOM 605 C C . LYS A 1 86 ? 3.327 32.094 16.112 1.00 21.86 86 LYS A C 1
ATOM 606 O O . LYS A 1 86 ? 2.897 32.379 14.987 1.00 22.74 86 LYS A O 1
ATOM 612 N N . PHE A 1 87 ? 4.505 31.520 16.328 1.00 19.74 87 PHE A N 1
ATOM 613 C CA . PHE A 1 87 ? 5.327 30.984 15.243 1.00 17.45 87 PHE A CA 1
ATOM 614 C C . PHE A 1 87 ? 5.534 29.500 15.453 1.00 20.42 87 PHE A C 1
ATOM 615 O O . PHE A 1 87 ? 5.764 29.055 16.585 1.00 24.90 87 PHE A O 1
ATOM 623 N N . THR A 1 88 ? 5.470 28.729 14.373 1.00 17.15 88 THR A N 1
ATOM 624 C CA . THR A 1 88 ? 5.761 27.302 14.445 1.00 16.73 88 THR A CA 1
ATOM 625 C C . THR A 1 88 ? 6.950 27.008 13.547 1.00 20.69 88 THR A C 1
ATOM 626 O O . THR A 1 88 ? 6.898 27.240 12.338 1.00 22.61 88 THR A O 1
ATOM 630 N N . VAL A 1 89 ? 8.032 26.544 14.154 1.00 18.02 89 VAL A N 1
ATOM 631 C CA . VAL A 1 89 ? 9.244 26.224 13.421 1.00 16.01 89 VAL A CA 1
ATOM 632 C C . VAL A 1 89 ? 9.423 24.721 13.302 1.00 19.81 89 VAL A C 1
ATOM 633 O O . VAL A 1 89 ? 9.480 24.014 14.302 1.00 20.34 89 VAL A O 1
ATOM 637 N N . THR A 1 90 ? 9.523 24.227 12.074 1.00 17.52 90 THR A N 1
ATOM 638 C CA . THR A 1 90 ? 9.824 22.812 11.879 1.00 20.88 90 THR A CA 1
ATOM 639 C C . THR A 1 90 ? 11.271 22.680 11.433 1.00 22.33 90 THR A C 1
ATOM 640 O O . THR A 1 90 ? 11.686 23.320 10.466 1.00 21.53 90 THR A O 1
ATOM 644 N N . PHE A 1 91 ? 12.036 21.879 12.168 1.00 17.64 91 PHE A N 1
ATOM 645 C CA . PHE A 1 91 ? 13.431 21.590 11.847 1.00 18.21 91 PHE A CA 1
ATOM 646 C C . PHE A 1 91 ? 13.509 20.321 11.016 1.00 20.84 91 PHE A C 1
ATOM 647 O O . PHE A 1 91 ? 13.197 19.239 11.506 1.00 22.87 91 PHE A O 1
ATOM 655 N N . GLU A 1 92 ? 13.894 20.451 9.752 1.00 22.92 92 GLU A N 1
ATOM 656 C CA . GLU A 1 92 ? 14.184 19.267 8.957 1.00 28.72 92 GLU A CA 1
ATOM 657 C C . GLU A 1 92 ? 15.666 19.285 8.628 1.00 23.86 92 GLU A C 1
ATOM 658 O O . GLU A 1 92 ? 16.330 20.318 8.761 1.00 23.89 92 GLU A O 1
ATOM 664 N N . SER A 1 93 ? 16.193 18.151 8.187 1.00 27.93 93 SER A N 1
ATOM 665 C CA . SER A 1 93 ? 17.624 18.062 7.961 1.00 27.40 93 SER A CA 1
ATOM 666 C C . SER A 1 93 ? 18.099 19.074 6.923 1.00 21.01 93 SER A C 1
ATOM 667 O O . SER A 1 93 ? 19.206 19.603 7.032 1.00 26.64 93 SER A O 1
ATOM 670 N N . ASP A 1 94 ? 17.259 19.366 5.937 1.00 22.68 94 ASP A N 1
ATOM 671 C CA . ASP A 1 94 ? 17.689 20.244 4.850 1.00 22.64 94 ASP A CA 1
ATOM 672 C C . ASP A 1 94 ? 17.194 21.681 4.962 1.00 21.88 94 ASP A C 1
ATOM 673 O O . ASP A 1 94 ? 17.659 22.542 4.227 1.00 21.48 94 ASP A O 1
ATOM 678 N N . LYS A 1 95 ? 16.250 21.943 5.861 1.00 20.03 95 LYS A N 1
ATOM 679 C CA . LYS A 1 95 ? 15.632 23.253 5.898 1.00 20.05 95 LYS A CA 1
ATOM 680 C C . LYS A 1 95 ? 14.792 23.433 7.136 1.00 19.14 95 LYS A C 1
ATOM 681 O O . LYS A 1 95 ? 14.404 22.462 7.791 1.00 19.94 95 LYS A O 1
ATOM 687 N N . PHE A 1 96 ? 14.522 24.697 7.419 1.00 19.30 96 PHE A N 1
ATOM 688 C CA . PHE A 1 96 ? 13.556 25.095 8.418 1.00 15.63 96 PHE A CA 1
ATOM 689 C C . PHE A 1 96 ? 12.313 25.545 7.702 1.00 19.06 96 PHE A C 1
ATOM 690 O O . PHE A 1 96 ? 12.400 26.174 6.638 1.00 20.68 96 PHE A O 1
ATOM 698 N N . LYS A 1 97 ? 11.166 25.185 8.261 1.00 16.85 97 LYS A N 1
ATOM 699 C CA . LYS A 1 97 ? 9.896 25.739 7.835 1.00 19.56 97 LYS A CA 1
ATOM 700 C C . LYS A 1 97 ? 9.366 26.591 8.974 1.00 21.21 97 LYS A C 1
ATOM 701 O O . LYS A 1 97 ? 9.349 26.157 10.130 1.00 22.66 97 LYS A O 1
ATOM 703 N N . VAL A 1 98 ? 8.956 27.810 8.662 1.00 18.10 98 VAL A N 1
ATOM 704 C CA . VAL A 1 98 ? 8.384 28.667 9.692 1.00 18.48 98 VAL A CA 1
ATOM 705 C C . VAL A 1 98 ? 6.956 29.033 9.311 1.00 18.47 98 VAL A C 1
ATOM 706 O O . VAL A 1 98 ? 6.732 29.665 8.280 1.00 23.42 98 VAL A O 1
ATOM 710 N N . LYS A 1 99 ? 5.990 28.640 10.138 1.00 17.72 99 LYS A N 1
ATOM 711 C CA . LYS A 1 99 ? 4.602 29.016 9.891 1.00 18.11 99 LYS A CA 1
ATOM 712 C C . LYS A 1 99 ? 4.348 30.337 10.595 1.00 22.49 99 LYS A C 1
ATOM 713 O O . LYS A 1 99 ? 4.568 30.441 11.791 1.00 19.76 99 LYS A O 1
ATOM 715 N N . LEU A 1 100 ? 3.931 31.346 9.832 1.00 17.81 100 LEU A N 1
ATOM 716 C CA . LEU A 1 100 ? 3.667 32.674 10.358 1.00 20.92 100 LEU A CA 1
ATOM 717 C C . LEU A 1 100 ? 2.212 32.802 10.834 1.00 22.91 100 LEU A C 1
ATOM 718 O O . LEU A 1 100 ? 1.352 31.999 10.464 1.00 29.98 100 LEU A O 1
ATOM 723 N N . PRO A 1 101 ? 1.929 33.815 11.661 1.00 24.09 101 PRO A N 1
ATOM 724 C CA . PRO A 1 101 ? 0.559 33.918 12.185 1.00 25.75 101 PRO A CA 1
ATOM 725 C C . PRO A 1 101 ? -0.515 34.226 11.133 1.00 33.80 101 PRO A C 1
ATOM 726 O O . PRO A 1 101 ? -1.696 34.082 11.442 1.00 37.41 101 PRO A O 1
ATOM 730 N N . ASP A 1 102 ? -0.129 34.636 9.926 1.00 30.01 102 ASP A N 1
ATOM 731 C CA . ASP A 1 102 ? -1.113 34.912 8.876 1.00 36.98 102 ASP A CA 1
ATOM 732 C C . ASP A 1 102 ? -1.399 33.695 8.000 1.00 36.47 102 ASP A C 1
ATOM 733 O O . ASP A 1 102 ? -2.148 33.784 7.027 1.00 43.61 102 ASP A O 1
ATOM 738 N N . GLY A 1 103 ? -0.786 32.566 8.334 1.00 34.44 103 GLY A N 1
ATOM 739 C CA . GLY A 1 103 ? -0.944 31.361 7.540 1.00 39.78 103 GLY A CA 1
ATOM 740 C C . GLY A 1 103 ? 0.214 31.077 6.594 1.00 38.84 103 GLY A C 1
ATOM 741 O O . GLY A 1 103 ? 0.481 29.919 6.270 1.00 38.44 103 GLY A O 1
ATOM 742 N N . HIS A 1 104 ? 0.901 32.127 6.150 1.00 32.73 104 HIS A N 1
ATOM 743 C CA . HIS A 1 104 ? 2.029 31.980 5.230 1.00 34.52 104 HIS A CA 1
ATOM 744 C C . HIS A 1 104 ? 3.125 31.113 5.848 1.00 30.05 104 HIS A C 1
ATOM 745 O O . HIS A 1 104 ? 3.318 31.127 7.057 1.00 25.82 104 HIS A O 1
ATOM 752 N N . GLU A 1 105 ? 3.822 30.350 5.015 1.00 31.05 105 GLU A N 1
ATOM 753 C CA . GLU A 1 105 ? 4.933 29.524 5.475 1.00 25.03 105 GLU A CA 1
ATOM 754 C C . GLU A 1 105 ? 6.203 29.847 4.703 1.00 28.92 105 GLU A C 1
ATOM 755 O O . GLU A 1 105 ? 6.227 29.749 3.477 1.00 32.28 105 GLU A O 1
ATOM 757 N N . LEU A 1 106 ? 7.258 30.242 5.405 1.00 21.05 106 LEU A N 1
ATOM 758 C CA . LEU A 1 106 ? 8.536 30.435 4.737 1.00 23.92 106 LEU A CA 1
ATOM 759 C C . LEU A 1 106 ? 9.495 29.297 5.042 1.00 21.34 106 LEU A C 1
ATOM 760 O O . LEU A 1 106 ? 9.282 28.514 5.977 1.00 22.93 106 LEU A O 1
ATOM 765 N N . THR A 1 107 ? 10.537 29.187 4.225 1.00 19.48 107 THR A N 1
ATOM 766 C CA . THR A 1 107 ? 11.570 28.192 4.436 1.00 15.49 107 THR A CA 1
ATOM 767 C C . THR A 1 107 ? 12.960 28.808 4.377 1.00 23.54 107 THR A C 1
ATOM 768 O O . THR A 1 107 ? 13.189 29.808 3.691 1.00 24.44 107 THR A O 1
ATOM 772 N N . PHE A 1 108 ? 13.889 28.194 5.099 1.00 17.08 108 PHE A N 1
ATOM 773 C CA . PHE A 1 108 ? 15.269 28.648 5.131 1.00 17.43 108 PHE A CA 1
ATOM 774 C C . PHE A 1 108 ? 16.164 27.430 5.161 1.00 15.95 108 PHE A C 1
ATOM 775 O O . PHE A 1 108 ? 15.923 26.503 5.937 1.00 17.05 108 PHE A O 1
ATOM 783 N N . PRO A 1 109 ? 17.210 27.411 4.323 1.00 17.77 109 PRO A N 1
ATOM 784 C CA . PRO A 1 109 ? 18.044 26.212 4.274 1.00 18.73 109 PRO A CA 1
ATOM 785 C C . PRO A 1 109 ? 18.787 25.961 5.573 1.00 21.57 109 PRO A C 1
ATOM 786 O O . PRO A 1 109 ? 19.227 26.903 6.217 1.00 20.33 109 PRO A O 1
ATOM 790 N N . ASN A 1 110 ? 18.931 24.702 5.951 1.00 19.08 110 ASN A N 1
ATOM 791 C CA . ASN A 1 110 ? 19.777 24.385 7.084 1.00 18.10 110 ASN A CA 1
ATOM 792 C C . ASN A 1 110 ? 21.189 24.188 6.582 1.00 23.95 110 ASN A C 1
ATOM 793 O O . ASN A 1 110 ? 21.480 23.203 5.909 1.00 26.10 110 ASN A O 1
ATOM 798 N N . ARG A 1 111 ? 22.058 25.130 6.908 1.00 17.52 111 ARG A N 1
ATOM 799 C CA . ARG A 1 111 ? 23.419 25.135 6.398 1.00 25.06 111 ARG A CA 1
ATOM 800 C C . ARG A 1 111 ? 24.426 24.513 7.360 1.00 25.16 111 ARG A C 1
ATOM 801 O O . ARG A 1 111 ? 25.559 24.265 6.966 1.00 26.46 111 ARG A O 1
ATOM 809 N N . LEU A 1 112 ? 24.016 24.262 8.604 1.00 27.08 112 LEU A N 1
ATOM 810 C CA . LEU A 1 112 ? 24.954 23.807 9.639 1.00 31.53 112 LEU A CA 1
ATOM 811 C C . LEU A 1 112 ? 24.801 22.327 10.029 1.00 32.62 112 LEU A C 1
ATOM 812 O O . LEU A 1 112 ? 25.209 21.917 11.118 1.00 35.36 112 LEU A O 1
ATOM 817 N N . GLY A 1 113 ? 24.200 21.535 9.149 1.00 30.16 113 GLY A N 1
ATOM 818 C CA . GLY A 1 113 ? 24.283 20.082 9.225 1.00 31.65 113 GLY A CA 1
ATOM 819 C C . GLY A 1 113 ? 23.836 19.261 10.423 1.00 43.36 113 GLY A C 1
ATOM 820 N N . HIS A 1 114 ? 22.590 19.377 10.864 1.00 47.62 114 HIS A N 1
ATOM 821 C CA . HIS A 1 114 ? 21.794 18.209 11.260 1.00 35.88 114 HIS A CA 1
ATOM 822 C C . HIS A 1 114 ? 22.001 17.719 12.699 1.00 30.78 114 HIS A C 1
ATOM 823 O O . HIS A 1 114 ? 21.232 16.918 13.196 1.00 36.20 114 HIS A O 1
ATOM 825 N N . SER A 1 115 ? 23.012 18.212 13.375 1.00 34.85 115 SER A N 1
ATOM 826 C CA . SER A 1 115 ? 23.134 17.904 14.782 1.00 41.51 115 SER A CA 1
ATOM 827 C C . SER A 1 115 ? 21.885 18.499 15.421 1.00 52.39 115 SER A C 1
ATOM 828 O O . SER A 1 115 ? 21.271 19.383 14.856 1.00 59.19 115 SER A O 1
ATOM 831 N N . HIS A 1 116 ? 21.467 17.973 16.557 1.00 42.29 116 HIS A N 1
ATOM 832 C CA . HIS A 1 116 ? 20.274 18.480 17.201 1.00 49.97 116 HIS A CA 1
ATOM 833 C C . HIS A 1 116 ? 20.496 19.938 17.570 1.00 35.19 116 HIS A C 1
ATOM 834 O O . HIS A 1 116 ? 21.615 20.332 17.846 1.00 33.90 116 HIS A O 1
ATOM 836 N N . LEU A 1 117 ? 19.440 20.738 17.530 1.00 26.26 117 LEU A N 1
ATOM 837 C CA . LEU A 1 117 ? 19.512 22.101 18.039 1.00 19.81 117 LEU A CA 1
ATOM 838 C C . LEU A 1 117 ? 19.322 22.168 19.533 1.00 20.58 117 LEU A C 1
ATOM 839 O O . LEU A 1 117 ? 18.404 21.557 20.077 1.00 23.66 117 LEU A O 1
ATOM 844 N N . SER A 1 118 ? 20.186 22.926 20.192 1.00 17.92 118 SER A N 1
ATOM 845 C CA . SER A 1 118 ? 20.159 22.959 21.651 1.00 20.35 118 SER A CA 1
ATOM 846 C C . SER A 1 118 ? 19.871 24.343 22.190 1.00 18.42 118 SER A C 1
ATOM 847 O O . SER A 1 118 ? 19.617 24.513 23.383 1.00 19.32 118 SER A O 1
ATOM 850 N N . TYR A 1 119 ? 19.911 25.339 21.315 1.00 19.28 119 TYR A N 1
ATOM 851 C CA . TYR A 1 119 ? 19.906 26.722 21.758 1.00 18.15 119 TYR A CA 1
ATOM 852 C C . TYR A 1 119 ? 18.813 27.518 21.078 1.00 18.85 119 TYR A C 1
ATOM 853 O O . TYR A 1 119 ? 18.665 27.472 19.851 1.00 17.05 119 TYR A O 1
ATOM 862 N N . LEU A 1 120 ? 18.050 28.247 21.885 1.00 16.22 120 LEU A N 1
ATOM 863 C CA . LEU A 1 120 ? 17.058 29.199 21.388 1.00 17.37 120 LEU A CA 1
ATOM 864 C C . LEU A 1 120 ? 17.237 30.536 22.091 1.00 16.36 120 LEU A C 1
ATOM 865 O O . LEU A 1 120 ? 17.413 30.593 23.315 1.00 19.66 120 LEU A O 1
ATOM 870 N N A SER A 1 121 ? 17.184 31.610 21.318 0.48 15.41 121 SER A N 1
ATOM 871 N N B SER A 1 121 ? 17.189 31.631 21.336 0.52 14.99 121 SER A N 1
ATOM 872 C CA A SER A 1 121 ? 17.232 32.929 21.907 0.48 18.24 121 SER A CA 1
ATOM 873 C CA B SER A 1 121 ? 17.273 32.950 21.961 0.52 18.24 121 SER A CA 1
ATOM 874 C C A SER A 1 121 ? 16.191 33.814 21.246 0.48 20.32 121 SER A C 1
ATOM 875 C C B SER A 1 121 ? 16.419 33.976 21.234 0.52 20.40 121 SER A C 1
ATOM 876 O O A SER A 1 121 ? 15.816 33.615 20.082 0.48 18.17 121 SER A O 1
ATOM 877 O O B SER A 1 121 ? 16.416 34.049 20.005 0.52 18.98 121 SER A O 1
ATOM 882 N N . VAL A 1 122 ? 15.705 34.775 22.016 1.00 17.89 122 VAL A N 1
ATOM 883 C CA . VAL A 1 122 ? 14.829 35.807 21.498 1.00 23.42 122 VAL A CA 1
ATOM 884 C C . VAL A 1 122 ? 15.445 37.155 21.837 1.00 24.88 122 VAL A C 1
ATOM 885 O O . VAL A 1 122 ? 15.907 37.367 22.956 1.00 29.30 122 VAL A O 1
ATOM 889 N N . ARG A 1 123 ? 15.472 38.066 20.874 1.00 18.87 123 ARG A N 1
ATOM 890 C CA . ARG A 1 123 ? 16.090 39.364 21.088 1.00 21.78 123 ARG A CA 1
ATOM 891 C C . ARG A 1 123 ? 15.241 40.460 20.463 1.00 19.89 123 ARG A C 1
ATOM 892 O O . ARG A 1 123 ? 14.404 40.183 19.612 1.00 20.35 123 ARG A O 1
ATOM 894 N N . GLY A 1 124 ? 15.437 41.701 20.900 1.00 19.65 124 GLY A N 1
ATOM 895 C CA . GLY A 1 124 ? 14.686 42.803 20.324 1.00 19.13 124 GLY A CA 1
ATOM 896 C C . GLY A 1 124 ? 13.287 42.863 20.904 1.00 20.91 124 GLY A C 1
ATOM 897 O O . GLY A 1 124 ? 13.068 42.455 22.042 1.00 24.53 124 GLY A O 1
ATOM 898 N N . GLY A 1 125 ? 12.330 43.360 20.130 1.00 26.69 125 GLY A N 1
ATOM 899 C CA . GLY A 1 125 ? 11.015 43.650 20.681 1.00 25.93 125 GLY A CA 1
ATOM 900 C C . GLY A 1 125 ? 10.027 42.499 20.791 1.00 24.73 125 GLY A C 1
ATOM 901 O O . GLY A 1 125 ? 8.921 42.597 20.270 1.00 24.85 125 GLY A O 1
ATOM 902 N N . PHE A 1 126 ? 10.409 41.421 21.477 1.00 22.23 126 PHE A N 1
ATOM 903 C CA . PHE A 1 126 ? 9.563 40.233 21.562 1.00 19.49 126 PHE A CA 1
ATOM 904 C C . PHE A 1 126 ? 9.620 39.673 22.971 1.00 22.42 126 PHE A C 1
ATOM 905 O O . PHE A 1 126 ? 10.697 39.395 23.492 1.00 27.79 126 PHE A O 1
ATOM 913 N N . ASN A 1 127 ? 8.456 39.522 23.585 1.00 20.57 127 ASN A N 1
ATOM 914 C CA . ASN A 1 127 ? 8.374 38.998 24.939 1.00 26.67 127 ASN A CA 1
ATOM 915 C C . ASN A 1 127 ? 7.751 37.614 24.864 1.00 21.09 127 ASN A C 1
ATOM 916 O O . ASN A 1 127 ? 6.526 37.482 24.715 1.00 21.70 127 ASN A O 1
ATOM 918 N N . MET A 1 128 ? 8.599 36.587 24.902 1.00 23.34 128 MET A N 1
ATOM 919 C CA . MET A 1 128 ? 8.119 35.217 24.738 1.00 22.67 128 MET A CA 1
ATOM 920 C C . MET A 1 128 ? 7.374 34.736 25.964 1.00 25.60 128 MET A C 1
ATOM 921 O O . MET A 1 128 ? 7.917 34.752 27.076 1.00 27.46 128 MET A O 1
ATOM 926 N N . SER A 1 129 ? 6.141 34.288 25.753 1.00 20.98 129 SER A N 1
ATOM 927 C CA . SER A 1 129 ? 5.307 33.815 26.854 1.00 24.04 129 SER A CA 1
ATOM 928 C C . SER A 1 129 ? 5.162 32.297 26.876 1.00 21.51 129 SER A C 1
ATOM 929 O O . SER A 1 129 ? 4.813 31.708 27.900 1.00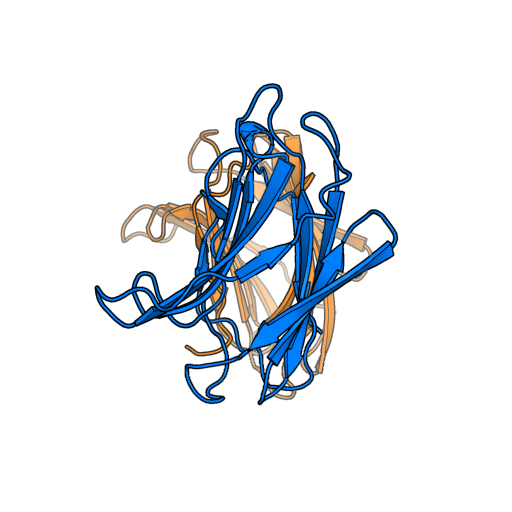 23.39 129 SER A O 1
ATOM 932 N N . SER A 1 130 ? 5.416 31.645 25.752 1.00 18.05 130 SER A N 1
ATOM 933 C CA . SER A 1 130 ? 5.196 30.201 25.691 1.00 18.66 130 SER A CA 1
ATOM 934 C C . SER A 1 130 ? 6.140 29.528 24.714 1.00 21.77 130 SER A C 1
ATOM 935 O O . SER A 1 130 ? 6.467 30.077 23.665 1.00 18.90 130 SER A O 1
ATOM 938 N N . PHE A 1 131 ? 6.538 28.313 25.069 1.00 19.75 131 PHE A N 1
ATOM 939 C CA . PHE A 1 131 ? 7.520 27.520 24.340 1.00 22.62 131 PHE A CA 1
ATOM 940 C C . PHE A 1 131 ? 6.968 26.093 24.333 1.00 21.44 131 PHE A C 1
ATOM 941 O O . PHE A 1 131 ? 6.575 25.604 25.384 1.00 19.90 131 PHE A O 1
ATOM 949 N N . LYS A 1 132 ? 6.885 25.446 23.171 1.00 17.17 132 LYS A N 1
ATOM 950 C CA . LYS A 1 132 ? 6.440 24.053 23.120 1.00 19.50 132 LYS A CA 1
ATOM 951 C C . LYS A 1 132 ? 7.221 23.253 22.088 1.00 24.10 132 LYS A C 1
ATOM 952 O O . LYS A 1 132 ? 7.223 23.593 20.905 1.00 22.63 132 LYS A O 1
ATOM 958 N N . LEU A 1 133 ? 7.860 22.188 22.534 1.00 17.79 133 LEU A N 1
ATOM 959 C CA . LEU A 1 133 ? 8.653 21.348 21.661 1.00 21.93 133 LEU A CA 1
ATOM 960 C C . LEU A 1 133 ? 7.958 20.002 21.444 1.00 26.07 133 LEU A C 1
ATOM 961 O O . LEU A 1 133 ? 7.508 19.393 22.389 1.00 25.23 133 LEU A O 1
ATOM 966 N N . LYS A 1 134 ? 7.854 19.563 20.194 1.00 26.28 134 LYS A N 1
ATOM 967 C CA . LYS A 1 134 ? 7.239 18.272 19.890 1.00 32.57 134 LYS A CA 1
ATOM 968 C C . LYS A 1 134 ? 8.160 17.463 18.999 1.00 33.25 134 LYS A C 1
ATOM 969 O O . LYS A 1 134 ? 8.619 17.963 17.974 1.00 33.81 134 LYS A O 1
ATOM 975 N N . MET B 1 4 ? 23.631 16.220 30.241 1.00 51.80 4 MET B N 1
ATOM 976 C CA . MET B 1 4 ? 23.259 17.627 30.284 1.00 44.63 4 MET B CA 1
ATOM 977 C C . MET B 1 4 ? 22.284 17.959 29.153 1.00 45.27 4 MET B C 1
ATOM 978 O O . MET B 1 4 ? 21.519 18.918 29.250 1.00 39.12 4 MET B O 1
ATOM 983 N N . THR B 1 5 ? 22.311 17.164 28.085 1.00 44.94 5 THR B N 1
ATOM 984 C CA . THR B 1 5 ? 21.333 17.299 27.007 1.00 28.30 5 THR B CA 1
ATOM 985 C C . THR B 1 5 ? 19.923 17.027 27.530 1.00 41.63 5 THR B C 1
ATOM 986 O O . THR B 1 5 ? 19.668 15.976 28.119 1.00 39.88 5 THR B O 1
ATOM 990 N N . GLY B 1 6 ? 19.014 17.980 27.330 1.00 33.03 6 GLY B N 1
ATOM 991 C CA . GLY B 1 6 ? 17.649 17.839 27.812 1.00 41.13 6 GLY B CA 1
ATOM 992 C C . GLY B 1 6 ? 17.413 18.496 29.164 1.00 37.82 6 GLY B C 1
ATOM 993 O O . GLY B 1 6 ? 16.273 18.785 29.539 1.00 41.92 6 GLY B O 1
ATOM 994 N N . GLU B 1 7 ? 18.491 18.725 29.907 1.00 28.11 7 GLU B N 1
ATOM 995 C CA . GLU B 1 7 ? 18.407 19.467 31.150 1.00 27.70 7 GLU B CA 1
ATOM 996 C C . GLU B 1 7 ? 18.332 20.953 30.811 1.00 19.46 7 GLU B C 1
ATOM 997 O O . GLU B 1 7 ? 19.300 21.699 30.977 1.00 24.00 7 GLU B O 1
ATOM 1003 N N . LEU B 1 8 ? 17.151 21.358 30.345 1.00 26.50 8 LEU B N 1
ATOM 1004 C CA . LEU B 1 8 ? 16.901 22.726 29.894 1.00 22.78 8 LEU B CA 1
ATOM 1005 C C . LEU B 1 8 ? 17.300 23.777 30.915 1.00 25.74 8 LEU B C 1
ATOM 1006 O O . LEU B 1 8 ? 17.106 23.608 32.126 1.00 20.83 8 LEU B O 1
ATOM 1011 N N . GLU B 1 9 ? 17.863 24.872 30.417 1.00 19.89 9 GLU B N 1
ATOM 1012 C CA . GLU B 1 9 ? 18.020 26.070 31.223 1.00 19.64 9 GLU B CA 1
ATOM 1013 C C . GLU B 1 9 ? 17.352 27.217 30.495 1.00 23.07 9 GLU B C 1
ATOM 1014 O O . GLU B 1 9 ? 17.573 27.406 29.304 1.00 22.93 9 GLU B O 1
ATOM 1020 N N . VAL B 1 10 ? 16.508 27.955 31.195 1.00 18.01 10 VAL B N 1
ATOM 1021 C CA . VAL B 1 10 ? 15.894 29.141 30.625 1.00 17.28 10 VAL B CA 1
ATOM 1022 C C . VAL B 1 10 ? 16.423 30.362 31.369 1.00 22.00 10 VAL B C 1
ATOM 1023 O O . VAL B 1 10 ? 16.341 30.417 32.592 1.00 19.48 10 VAL B O 1
ATOM 1027 N N . LYS B 1 11 ? 17.000 31.323 30.651 1.00 17.68 11 LYS B N 1
ATOM 1028 C CA . LYS B 1 11 ? 17.485 32.540 31.294 1.00 20.67 11 LYS B CA 1
ATOM 1029 C C . LYS B 1 11 ? 16.799 33.785 30.776 1.00 24.16 11 LYS B C 1
ATOM 1030 O O . LYS B 1 11 ? 16.198 33.791 29.703 1.00 21.34 11 LYS B O 1
ATOM 1036 N N . ASN B 1 12 ? 16.925 34.845 31.563 1.00 19.04 12 ASN B N 1
ATOM 1037 C CA . ASN B 1 12 ? 16.382 36.160 31.253 1.00 22.92 12 ASN B CA 1
ATOM 1038 C C . ASN B 1 12 ? 14.877 36.169 31.160 1.00 25.45 12 ASN B C 1
ATOM 1039 O O . ASN B 1 12 ? 14.303 36.946 30.393 1.00 27.82 12 ASN B O 1
ATOM 1044 N N . MET B 1 13 ? 14.241 35.283 31.917 1.00 22.14 13 MET B N 1
ATOM 1045 C CA . MET B 1 13 ? 12.819 35.402 32.173 1.00 25.91 13 MET B CA 1
ATOM 1046 C C . MET B 1 13 ? 12.550 36.664 32.977 1.00 23.32 13 MET B C 1
ATOM 1047 O O . MET B 1 13 ? 13.460 37.230 33.601 1.00 25.85 13 MET B O 1
ATOM 1052 N N . ASP B 1 14 ? 11.294 37.083 33.005 1.00 28.78 14 ASP B N 1
ATOM 1053 C CA . ASP B 1 14 ? 10.920 38.228 33.819 1.00 30.04 14 ASP B CA 1
ATOM 1054 C C . ASP B 1 14 ? 9.637 37.917 34.567 1.00 33.13 14 ASP B C 1
ATOM 1055 O O . ASP B 1 14 ? 8.613 38.569 34.372 1.00 37.26 14 ASP B O 1
ATOM 1060 N N . MET B 1 15 ? 9.702 36.899 35.418 1.00 24.15 15 MET B N 1
ATOM 1061 C CA . MET B 1 15 ? 8.557 36.464 36.191 1.00 27.12 15 MET B CA 1
ATOM 1062 C C . MET B 1 15 ? 8.392 37.352 37.418 1.00 27.71 15 MET B C 1
ATOM 1063 O O . MET B 1 15 ? 9.246 37.358 38.302 1.00 29.17 15 MET B O 1
ATOM 1068 N N . LYS B 1 16 ? 7.298 38.107 37.456 1.00 26.63 16 LYS B N 1
ATOM 1069 C CA . LYS B 1 16 ? 7.025 39.035 38.548 1.00 31.73 16 LYS B CA 1
ATOM 1070 C C . LYS B 1 16 ? 6.060 38.400 39.548 1.00 23.41 16 LYS B C 1
ATOM 1071 O O . LYS B 1 16 ? 5.355 37.459 39.203 1.00 27.59 16 LYS B O 1
ATOM 1073 N N . PRO B 1 17 ? 6.033 38.906 40.793 1.00 26.47 17 PRO B N 1
ATOM 1074 C CA . PRO B 1 17 ? 5.045 38.390 41.746 1.00 23.53 17 PRO B CA 1
ATOM 1075 C C . PRO B 1 17 ? 3.623 38.452 41.188 1.00 24.33 17 PRO B C 1
ATOM 1076 O O . PRO B 1 17 ? 3.246 39.459 40.586 1.00 28.31 17 PRO B O 1
ATOM 1080 N N . GLY B 1 18 ? 2.870 37.368 41.349 1.00 22.86 18 GLY B N 1
ATOM 1081 C CA . GLY B 1 18 ? 1.500 37.292 40.880 1.00 21.00 18 GLY B CA 1
ATOM 1082 C C . GLY B 1 18 ? 1.366 36.466 39.619 1.00 26.69 18 GLY B C 1
ATOM 1083 O O . GLY B 1 18 ? 0.263 36.130 39.188 1.00 34.13 18 GLY B O 1
ATOM 1084 N N . SER B 1 19 ? 2.504 36.133 39.026 1.00 22.53 19 SER B N 1
ATOM 1085 C CA . SER B 1 19 ? 2.510 35.390 37.772 1.00 23.69 19 SER B CA 1
ATOM 1086 C C . SER B 1 19 ? 2.506 33.881 37.986 1.00 24.66 19 SER B C 1
ATOM 1087 O O . SER B 1 19 ? 2.845 33.389 39.069 1.00 22.70 19 SER B O 1
ATOM 1090 N N . THR B 1 20 ? 2.138 33.150 36.939 1.00 22.16 20 THR B N 1
ATOM 1091 C CA . THR B 1 20 ? 2.154 31.692 36.985 1.00 21.02 20 THR B CA 1
ATOM 1092 C C . THR B 1 20 ? 3.016 31.136 35.874 1.00 22.05 20 THR B C 1
ATOM 1093 O O . THR B 1 20 ? 3.093 31.697 34.766 1.00 21.44 20 THR B O 1
ATOM 1097 N N . LEU B 1 21 ? 3.671 30.026 36.173 1.00 17.39 21 LEU B N 1
ATOM 1098 C CA . LEU B 1 21 ? 4.428 29.295 35.175 1.00 17.27 21 LEU B CA 1
ATOM 1099 C C . LEU B 1 21 ? 3.847 27.897 35.041 1.00 19.20 21 LEU B C 1
ATOM 1100 O O . LEU B 1 21 ? 3.785 27.146 36.014 1.00 19.81 21 LEU B O 1
ATOM 1105 N N . LYS B 1 22 ? 3.387 27.553 33.842 1.00 17.92 22 LYS B N 1
ATOM 1106 C CA . LYS B 1 22 ? 2.871 26.212 33.614 1.00 19.23 22 LYS B CA 1
ATOM 1107 C C . LYS B 1 22 ? 3.906 25.401 32.871 1.00 23.12 22 LYS B C 1
ATOM 1108 O O . LYS B 1 22 ? 4.448 25.841 31.857 1.00 21.21 22 LYS B O 1
ATOM 1114 N N . ILE B 1 23 ? 4.167 24.201 33.370 1.00 18.27 23 ILE B N 1
ATOM 1115 C CA . ILE B 1 23 ? 5.220 23.374 32.833 1.00 18.11 23 ILE B CA 1
ATOM 1116 C C . ILE B 1 23 ? 4.664 22.002 32.485 1.00 21.99 23 ILE B C 1
ATOM 1117 O O . ILE B 1 23 ? 3.954 21.410 33.293 1.00 22.51 23 ILE B O 1
ATOM 1122 N N . THR B 1 24 ? 4.957 21.510 31.282 1.00 19.49 24 THR B N 1
ATOM 1123 C CA . THR B 1 24 ? 4.578 20.141 30.930 1.00 20.51 24 THR B CA 1
ATOM 1124 C C . THR B 1 24 ? 5.827 19.363 30.586 1.00 21.90 24 THR B C 1
ATOM 1125 O O . THR B 1 24 ? 6.768 19.902 30.006 1.00 20.54 24 THR B O 1
ATOM 1129 N N . GLY B 1 25 ? 5.852 18.087 30.947 1.00 20.68 25 GLY B N 1
ATOM 1130 C CA . GLY B 1 25 ? 6.965 17.261 30.555 1.00 20.91 25 GLY B CA 1
ATOM 1131 C C . GLY B 1 25 ? 6.694 15.783 30.737 1.00 20.21 25 GLY B C 1
ATOM 1132 O O . GLY B 1 25 ? 5.635 15.375 31.231 1.00 26.03 25 GLY B O 1
ATOM 1133 N N . SER B 1 26 ? 7.665 14.990 30.326 1.00 20.41 26 SER B N 1
ATOM 1134 C CA . SER B 1 26 ? 7.591 13.552 30.486 1.00 24.11 26 SER B CA 1
ATOM 1135 C C . SER B 1 26 ? 8.672 13.124 31.457 1.00 23.08 26 SER B C 1
ATOM 1136 O O . SER B 1 26 ? 9.830 13.556 31.354 1.00 24.21 26 SER B O 1
ATOM 1139 N N . ILE B 1 27 ? 8.287 12.283 32.411 1.00 24.52 27 ILE B N 1
ATOM 1140 C CA . ILE B 1 27 ? 9.232 11.727 33.366 1.00 22.26 27 ILE B CA 1
ATOM 1141 C C . ILE B 1 27 ? 9.808 10.414 32.816 1.00 24.06 27 ILE B C 1
ATOM 1142 O O . ILE B 1 27 ? 9.067 9.527 32.379 1.00 21.81 27 ILE B O 1
ATOM 1147 N N . ALA B 1 28 ? 11.129 10.294 32.793 1.00 26.50 28 ALA B N 1
ATOM 1148 C CA . ALA B 1 28 ? 11.750 9.125 32.173 1.00 26.75 28 ALA B CA 1
ATOM 1149 C C . ALA B 1 28 ? 11.422 7.830 32.939 1.00 29.21 28 ALA B C 1
ATOM 1150 O O . ALA B 1 28 ? 11.370 7.820 34.167 1.00 25.99 28 ALA B O 1
ATOM 1152 N N . ASP B 1 29 ? 11.187 6.742 32.214 1.00 30.20 29 ASP B N 1
ATOM 1153 C CA . ASP B 1 29 ? 10.968 5.454 32.865 1.00 29.88 29 ASP B CA 1
ATOM 1154 C C . ASP B 1 29 ? 12.195 5.102 33.714 1.00 31.77 29 ASP B C 1
ATOM 1155 O O . ASP B 1 29 ? 13.331 5.333 33.299 1.00 32.47 29 ASP B O 1
ATOM 1157 N N . GLY B 1 30 ? 11.963 4.600 34.924 1.00 25.27 30 GLY B N 1
ATOM 1158 C CA . GLY B 1 30 ? 13.045 4.181 35.798 1.00 24.50 30 GLY B CA 1
ATOM 1159 C C . GLY B 1 30 ? 13.836 5.289 36.474 1.00 23.78 30 GLY B C 1
ATOM 1160 O O . GLY B 1 30 ? 14.861 5.030 37.109 1.00 22.88 30 GLY B O 1
ATOM 1161 N N . THR B 1 31 ? 13.388 6.535 36.340 1.00 24.27 31 THR B N 1
ATOM 1162 C CA . THR B 1 31 ? 14.129 7.623 36.967 1.00 23.01 31 THR B CA 1
ATOM 1163 C C . THR B 1 31 ? 13.829 7.671 38.453 1.00 22.71 31 THR B C 1
ATOM 1164 O O . THR B 1 31 ? 12.708 7.383 38.884 1.00 24.40 31 THR B O 1
ATOM 1168 N N . ASP B 1 32 ? 14.830 8.014 39.247 1.00 24.44 32 ASP B N 1
ATOM 1169 C CA . ASP B 1 32 ? 14.602 8.033 40.680 1.00 19.60 32 ASP B CA 1
ATOM 1170 C C . ASP B 1 32 ? 14.218 9.432 41.168 1.00 21.38 32 ASP B C 1
ATOM 1171 O O . ASP B 1 32 ? 13.865 9.609 42.322 1.00 22.52 32 ASP B O 1
ATOM 1176 N N . GLY B 1 33 ? 14.258 10.415 40.273 1.00 19.68 33 GLY B N 1
ATOM 1177 C CA . GLY B 1 33 ? 13.835 11.755 40.638 1.00 21.40 33 GLY B CA 1
ATOM 1178 C C . GLY B 1 33 ? 14.211 12.788 39.601 1.00 21.72 33 GLY B C 1
ATOM 1179 O O . GLY B 1 33 ? 14.956 12.509 38.659 1.00 20.80 33 GLY B O 1
ATOM 1180 N N . PHE B 1 34 ? 13.684 13.995 39.772 1.00 15.98 34 PHE B N 1
ATOM 1181 C CA . PHE B 1 34 ? 14.063 15.108 38.904 1.00 14.87 34 PHE B CA 1
ATOM 1182 C C . PHE B 1 34 ? 13.936 16.420 39.662 1.00 19.38 34 PHE B C 1
ATOM 1183 O O . PHE B 1 34 ? 13.418 16.466 40.784 1.00 16.87 34 PHE B O 1
ATOM 1191 N N . VAL B 1 35 ? 14.401 17.485 39.027 1.00 16.74 35 VAL B N 1
ATOM 1192 C CA . VAL B 1 35 ? 14.450 18.804 39.649 1.00 16.41 35 VAL B CA 1
ATOM 1193 C C . VAL B 1 35 ? 13.900 19.883 38.717 1.00 20.25 35 VAL B C 1
ATOM 1194 O O . VAL B 1 35 ? 14.186 19.895 37.516 1.00 17.33 35 VAL B O 1
ATOM 1198 N N . ILE B 1 36 ? 13.076 20.767 39.265 1.00 16.08 36 ILE B N 1
ATOM 1199 C CA . ILE B 1 36 ? 12.734 22.007 38.588 1.00 14.90 36 ILE B CA 1
ATOM 1200 C C . ILE B 1 36 ? 13.258 23.106 39.496 1.00 16.69 36 ILE B C 1
ATOM 1201 O O . ILE B 1 36 ? 12.933 23.139 40.687 1.00 16.55 36 ILE B O 1
ATOM 1206 N N . ASN B 1 37 ? 14.129 23.950 38.960 1.00 15.38 37 ASN B N 1
ATOM 1207 C CA . ASN B 1 37 ? 14.665 25.089 39.703 1.00 15.73 37 ASN B CA 1
ATOM 1208 C C . ASN B 1 37 ? 14.091 26.369 39.165 1.00 16.53 37 ASN B C 1
ATOM 1209 O O . ASN B 1 37 ? 13.981 26.542 37.946 1.00 18.66 37 ASN B O 1
ATOM 1214 N N . LEU B 1 38 ? 13.717 27.271 40.060 1.00 16.89 38 LEU B N 1
ATOM 1215 C CA . LEU B 1 38 ? 13.185 28.559 39.635 1.00 17.83 38 LEU B CA 1
ATOM 1216 C C . LEU B 1 38 ? 13.773 29.619 40.541 1.00 18.88 38 LEU B C 1
ATOM 1217 O O . LEU B 1 38 ? 13.674 29.517 41.765 1.00 16.89 38 LEU B O 1
ATOM 1222 N N . GLY B 1 39 ? 14.411 30.630 39.962 1.00 16.94 39 GLY B N 1
ATOM 1223 C CA . GLY B 1 39 ? 15.021 31.640 40.805 1.00 18.09 39 GLY B CA 1
ATOM 1224 C C . GLY B 1 39 ? 15.523 32.853 40.064 1.00 22.54 39 GLY B C 1
ATOM 1225 O O . GLY B 1 39 ? 15.123 33.112 38.931 1.00 19.18 39 GLY B O 1
ATOM 1226 N N . GLN B 1 40 ? 16.377 33.616 40.739 1.00 26.41 40 GLN B N 1
ATOM 1227 C CA . GLN B 1 40 ? 16.925 34.841 40.179 1.00 28.72 40 GLN B CA 1
ATOM 1228 C C . GLN B 1 40 ? 18.143 34.502 39.345 1.00 29.40 40 GLN B C 1
ATOM 1229 O O . GLN B 1 40 ? 18.542 35.274 38.477 1.00 35.74 40 GLN B O 1
ATOM 1235 N N . GLY B 1 41 ? 18.714 33.330 39.597 1.00 28.14 41 GLY B N 1
ATOM 1236 C CA . GLY B 1 41 ? 19.951 32.912 38.958 1.00 28.90 41 GLY B CA 1
ATOM 1237 C C . GLY B 1 41 ? 20.405 31.557 39.457 1.00 32.02 41 GLY B C 1
ATOM 1238 O O . GLY B 1 41 ? 19.764 30.973 40.333 1.00 32.07 41 GLY B O 1
ATOM 1239 N N . THR B 1 42 ? 21.515 31.052 38.921 1.00 31.95 42 THR B N 1
ATOM 1240 C CA . THR B 1 42 ? 21.972 29.694 39.241 1.00 34.83 42 THR B CA 1
ATOM 1241 C C . THR B 1 42 ? 22.347 29.480 40.714 1.00 35.82 42 THR B C 1
ATOM 1242 O O . THR B 1 42 ? 22.281 28.357 41.218 1.00 39.62 42 THR B O 1
ATOM 1246 N N . ASP B 1 43 ? 22.742 30.549 41.398 1.00 34.48 43 ASP B N 1
ATOM 1247 C CA . ASP B 1 43 ? 23.118 30.451 42.807 1.00 33.00 43 ASP B CA 1
ATOM 1248 C C . ASP B 1 43 ? 22.121 31.185 43.708 1.00 35.33 43 ASP B C 1
ATOM 1249 O O . ASP B 1 43 ? 22.400 31.445 44.878 1.00 34.05 43 ASP B O 1
ATOM 1254 N N . LYS B 1 44 ? 20.970 31.531 43.141 1.00 25.66 44 LYS B N 1
ATOM 1255 C CA . LYS B 1 44 ? 19.873 32.145 43.875 1.00 22.83 44 LYS B CA 1
ATOM 1256 C C . LYS B 1 44 ? 18.583 31.457 43.461 1.00 25.17 44 LYS B C 1
ATOM 1257 O O . LYS B 1 44 ? 17.856 31.937 42.586 1.00 27.20 44 LYS B O 1
ATOM 1263 N N . LEU B 1 4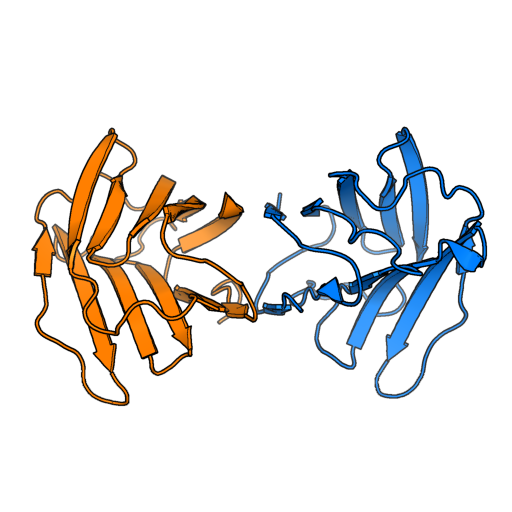5 ? 18.317 30.312 44.072 1.00 18.62 45 LEU B N 1
ATOM 1264 C CA . LEU B 1 45 ? 17.133 29.544 43.730 1.00 18.20 45 LEU B CA 1
ATOM 1265 C C . LEU B 1 45 ? 16.059 29.755 44.769 1.00 16.47 45 LEU B C 1
ATOM 1266 O O . LEU B 1 45 ? 16.160 29.222 45.871 1.00 19.88 45 LEU B O 1
ATOM 1271 N N . ASN B 1 46 ? 15.040 30.537 44.425 1.00 14.75 46 ASN B N 1
ATOM 1272 C CA . ASN B 1 46 ? 13.893 30.708 45.318 1.00 15.54 46 ASN B CA 1
ATOM 1273 C C . ASN B 1 46 ? 13.179 29.380 45.529 1.00 14.79 46 ASN B C 1
ATOM 1274 O O . ASN B 1 46 ? 12.713 29.068 46.628 1.00 16.29 46 ASN B O 1
ATOM 1279 N N . LEU B 1 47 ? 13.079 28.598 44.454 1.00 15.52 47 LEU B N 1
ATOM 1280 C CA . LEU B 1 47 ? 12.369 27.340 44.517 1.00 15.93 47 LEU B CA 1
ATOM 1281 C C . LEU B 1 47 ? 13.163 26.241 43.866 1.00 15.68 47 LEU B C 1
ATOM 1282 O O . LEU B 1 47 ? 13.421 26.272 42.656 1.00 16.61 47 LEU B O 1
ATOM 1287 N N . HIS B 1 48 ? 13.567 25.284 44.687 1.00 15.20 48 HIS B N 1
ATOM 1288 C CA . HIS B 1 48 ? 14.145 24.042 44.220 1.00 15.84 48 HIS B CA 1
ATOM 1289 C C . HIS B 1 48 ? 13.094 22.975 44.485 1.00 16.15 48 HIS B C 1
ATOM 1290 O O . HIS B 1 48 ? 12.784 22.667 45.638 1.00 18.49 48 HIS B O 1
ATOM 1297 N N . PHE B 1 49 ? 12.507 22.465 43.411 1.00 15.38 49 PHE B N 1
ATOM 1298 C CA . PHE B 1 49 ? 11.379 21.545 43.478 1.00 15.41 49 PHE B CA 1
ATOM 1299 C C . PHE B 1 49 ? 11.854 20.183 42.985 1.00 14.72 49 PHE B C 1
ATOM 1300 O O . PHE B 1 49 ? 12.136 20.004 41.797 1.00 16.38 49 PHE B O 1
ATOM 1308 N N . ASN B 1 50 ? 11.960 19.235 43.908 1.00 15.95 50 ASN B N 1
ATOM 1309 C CA . ASN B 1 50 ? 12.678 17.988 43.632 1.00 17.97 50 ASN B CA 1
ATOM 1310 C C . ASN B 1 50 ? 11.884 16.751 44.039 1.00 17.00 50 ASN B C 1
ATOM 1311 O O . ASN B 1 50 ? 12.069 16.220 45.134 1.00 16.77 50 ASN B O 1
ATOM 1316 N N . PRO B 1 51 ? 10.987 16.290 43.151 1.00 15.35 51 PRO B N 1
ATOM 1317 C CA . PRO B 1 51 ? 10.332 15.005 43.419 1.00 15.37 51 PRO B CA 1
ATOM 1318 C C . PRO B 1 51 ? 11.353 13.892 43.372 1.00 19.10 51 PRO B C 1
ATOM 1319 O O . PRO B 1 51 ? 12.095 13.739 42.391 1.00 18.33 51 PRO B O 1
ATOM 1323 N N . ARG B 1 52 ? 11.392 13.120 44.450 1.00 18.29 52 ARG B N 1
ATOM 1324 C CA . ARG B 1 52 ? 12.344 12.044 44.598 1.00 20.19 52 ARG B CA 1
ATOM 1325 C C . ARG B 1 52 ? 11.572 10.744 44.682 1.00 20.29 52 ARG B C 1
ATOM 1326 O O . ARG B 1 52 ? 11.179 10.332 45.756 1.00 19.30 52 ARG B O 1
ATOM 1334 N N . PHE B 1 53 ? 11.336 10.123 43.537 1.00 15.85 53 PHE B N 1
ATOM 1335 C CA . PHE B 1 53 ? 10.599 8.865 43.486 1.00 17.74 53 PHE B CA 1
ATOM 1336 C C . PHE B 1 53 ? 11.280 7.823 44.355 1.00 21.13 53 PHE B C 1
ATOM 1337 O O . PHE B 1 53 ? 10.616 7.086 45.090 1.00 21.47 53 PHE B O 1
ATOM 1345 N N . SER B 1 54 ? 12.609 7.795 44.290 1.00 21.47 54 SER B N 1
ATOM 1346 C CA . SER B 1 54 ? 13.420 6.878 45.098 1.00 21.04 54 SER B CA 1
ATOM 1347 C C . SER B 1 54 ? 13.153 6.994 46.605 1.00 21.52 54 SER B C 1
ATOM 1348 O O . SER B 1 54 ? 13.266 6.009 47.327 1.00 20.50 54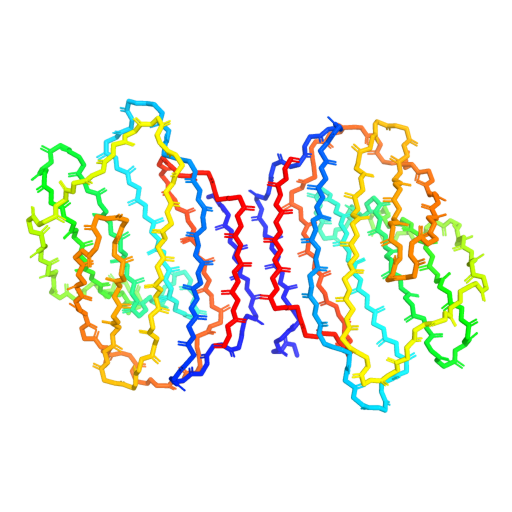 SER B O 1
ATOM 1351 N N . GLU B 1 55 ? 12.812 8.192 47.074 1.00 21.01 55 GLU B N 1
ATOM 1352 C CA . GLU B 1 55 ? 12.541 8.422 48.498 1.00 19.48 55 GLU B CA 1
ATOM 1353 C C . GLU B 1 55 ? 11.063 8.652 48.782 1.00 22.56 55 GLU B C 1
ATOM 1354 O O . GLU B 1 55 ? 10.698 9.026 49.897 1.00 22.40 55 GLU B O 1
ATOM 1360 N N . SER B 1 56 ? 10.230 8.448 47.766 1.00 19.76 56 SER B N 1
ATOM 1361 C CA . SER B 1 56 ? 8.780 8.610 47.882 1.00 21.30 56 SER B CA 1
ATOM 1362 C C . SER B 1 56 ? 8.383 9.935 48.537 1.00 24.56 56 SER B C 1
ATOM 1363 O O . SER B 1 56 ? 7.514 9.984 49.395 1.00 25.19 56 SER B O 1
ATOM 1366 N N . THR B 1 57 ? 9.025 11.022 48.117 1.00 19.84 57 THR B N 1
ATOM 1367 C CA . THR B 1 57 ? 8.762 12.326 48.706 1.00 18.81 57 THR B CA 1
ATOM 1368 C C . THR B 1 57 ? 9.134 13.407 47.716 1.00 19.73 57 THR B C 1
ATOM 1369 O O . THR B 1 57 ? 9.869 13.149 46.766 1.00 20.94 57 THR B O 1
ATOM 1373 N N . ILE B 1 58 ? 8.576 14.592 47.922 1.00 18.07 58 ILE B N 1
ATOM 1374 C CA . ILE B 1 58 ? 8.993 15.782 47.186 1.00 17.72 58 ILE B CA 1
ATOM 1375 C C . ILE B 1 58 ? 9.777 16.677 48.128 1.00 20.57 58 ILE B C 1
ATOM 1376 O O . ILE B 1 58 ? 9.286 17.066 49.198 1.00 20.48 58 ILE B O 1
ATOM 1381 N N . VAL B 1 59 ? 11.001 16.994 47.738 1.00 15.67 59 VAL B N 1
ATOM 1382 C CA . VAL B 1 59 ? 11.826 17.882 48.538 1.00 18.81 59 VAL B CA 1
ATOM 1383 C C . VAL B 1 59 ? 11.811 19.277 47.932 1.00 19.68 59 VAL B C 1
ATOM 1384 O O . VAL B 1 59 ? 12.129 19.452 46.755 1.00 17.80 59 VAL B O 1
ATOM 1388 N N . CYS B 1 60 ? 11.411 20.260 48.726 1.00 15.68 60 CYS B N 1
ATOM 1389 C CA . CYS B 1 60 ? 11.509 21.672 48.332 1.00 16.31 60 CYS B CA 1
ATOM 1390 C C . CYS B 1 60 ? 12.560 22.367 49.157 1.00 18.73 60 CYS B C 1
ATOM 1391 O O . CYS B 1 60 ? 12.659 22.143 50.360 1.00 17.28 60 CYS B O 1
ATOM 1394 N N . ASN B 1 61 ? 13.315 23.248 48.525 1.00 14.82 61 ASN B N 1
ATOM 1395 C CA . ASN B 1 61 ? 14.305 24.023 49.257 1.00 17.25 61 ASN B CA 1
ATOM 1396 C C . ASN B 1 61 ? 14.629 25.299 48.509 1.00 19.81 61 ASN B C 1
ATOM 1397 O O . ASN B 1 61 ? 14.159 25.521 47.393 1.00 16.90 61 ASN B O 1
ATOM 1402 N N . SER B 1 62 ? 15.449 26.122 49.133 1.00 16.25 62 SER B N 1
ATOM 1403 C CA . SER B 1 62 ? 16.017 27.300 48.513 1.00 17.08 62 SER B CA 1
ATOM 1404 C C . SER B 1 62 ? 17.526 27.124 48.449 1.00 18.89 62 SER B C 1
ATOM 1405 O O . SER B 1 62 ? 18.093 26.384 49.251 1.00 20.29 62 SER B O 1
ATOM 1408 N N . LEU B 1 63 ? 18.174 27.808 47.512 1.00 17.71 63 LEU B N 1
ATOM 1409 C CA . LEU B 1 63 ? 19.633 27.835 47.474 1.00 17.91 63 LEU B CA 1
ATOM 1410 C C . LEU B 1 63 ? 20.120 29.274 47.446 1.00 20.61 63 LE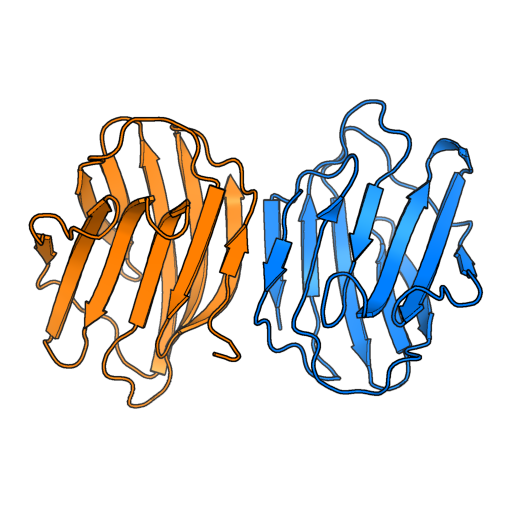U B C 1
ATOM 1411 O O . LEU B 1 63 ? 19.765 30.044 46.561 1.00 20.65 63 LEU B O 1
ATOM 1416 N N . ASP B 1 64 ? 20.923 29.631 48.439 1.00 23.35 64 ASP B N 1
ATOM 1417 C CA . ASP B 1 64 ? 21.442 30.984 48.566 1.00 29.82 64 ASP B CA 1
ATOM 1418 C C . ASP B 1 64 ? 22.958 30.917 48.476 1.00 29.04 64 ASP B C 1
ATOM 1419 O O . ASP B 1 64 ? 23.622 30.585 49.456 1.00 33.01 64 ASP B O 1
ATOM 1424 N N . GLY B 1 65 ? 23.504 31.201 47.301 1.00 28.15 65 GLY B N 1
ATOM 1425 C CA . GLY B 1 65 ? 24.932 31.059 47.107 1.00 33.48 65 GLY B CA 1
ATOM 1426 C C . GLY B 1 65 ? 25.312 29.591 47.153 1.00 34.32 65 GLY B C 1
ATOM 1427 O O . GLY B 1 65 ? 24.836 28.798 46.340 1.00 34.75 65 GLY B O 1
ATOM 1428 N N . SER B 1 66 ? 26.151 29.222 48.114 1.00 31.55 66 SER B N 1
ATOM 1429 C CA . SER B 1 66 ? 26.567 27.832 48.268 1.00 35.31 66 SER B CA 1
ATOM 1430 C C . SER B 1 66 ? 25.757 27.107 49.339 1.00 33.68 66 SER B C 1
ATOM 1431 O O . SER B 1 66 ? 25.984 25.928 49.602 1.00 38.69 66 SER B O 1
ATOM 1434 N N . ASN B 1 67 ? 24.815 27.810 49.958 1.00 32.83 67 ASN B N 1
ATOM 1435 C CA . ASN B 1 67 ? 24.109 27.260 51.111 1.00 31.03 67 ASN B CA 1
ATOM 1436 C C . ASN B 1 67 ? 22.650 26.904 50.851 1.00 27.01 67 ASN B C 1
ATOM 1437 O O . ASN B 1 67 ? 21.823 27.786 50.633 1.00 24.76 67 ASN B O 1
ATOM 1442 N N . TRP B 1 68 ? 22.352 25.608 50.884 1.00 26.67 68 TRP B N 1
ATOM 1443 C CA . TRP B 1 68 ? 20.974 25.129 50.881 1.00 23.14 68 TRP B CA 1
ATOM 1444 C C . TRP B 1 68 ? 20.258 25.589 52.138 1.00 26.03 68 TRP B C 1
ATOM 1445 O O . TRP B 1 68 ? 20.867 25.679 53.210 1.00 25.54 68 TRP B O 1
ATOM 1456 N N . GLY B 1 69 ? 18.967 25.889 52.010 1.00 21.49 69 GLY B N 1
ATOM 1457 C CA . GLY B 1 69 ? 18.166 26.267 53.159 1.00 22.03 69 GLY B CA 1
ATOM 1458 C C . GLY B 1 69 ? 17.660 25.035 53.881 1.00 18.47 69 GLY B C 1
ATOM 1459 O O . GLY B 1 69 ? 18.184 23.932 53.689 1.00 20.69 69 GLY B O 1
ATOM 1460 N N . GLN B 1 70 ? 16.633 25.213 54.708 1.00 21.13 70 GLN B N 1
ATOM 1461 C CA . GLN B 1 70 ? 16.005 24.075 55.372 1.00 20.80 70 GLN B CA 1
ATOM 1462 C C . GLN B 1 70 ? 15.017 23.396 54.435 1.00 22.28 70 GLN B C 1
ATOM 1463 O O . GLN B 1 70 ? 14.094 24.034 53.929 1.00 19.74 70 GLN B O 1
ATOM 1469 N N . GLU B 1 71 ? 15.199 22.101 54.222 1.00 19.94 71 GLU B N 1
ATOM 1470 C CA . GLU B 1 71 ? 14.278 21.351 53.371 1.00 20.14 71 GLU B CA 1
ATOM 1471 C C . GLU B 1 71 ? 12.854 21.354 53.898 1.00 22.28 71 GLU B C 1
ATOM 1472 O O . GLU B 1 71 ? 12.617 21.353 55.115 1.00 22.32 71 GLU B O 1
ATOM 1478 N N . GLN B 1 72 ? 11.911 21.363 52.963 1.00 19.54 72 GLN B N 1
ATOM 1479 C CA . GLN B 1 72 ? 10.509 21.137 53.259 1.00 17.60 72 GLN B CA 1
ATOM 1480 C C . GLN B 1 72 ? 10.075 19.924 52.460 1.00 24.05 72 GLN B C 1
ATOM 1481 O O . GLN B 1 72 ? 10.096 19.959 51.227 1.00 24.40 72 GLN B O 1
ATOM 1487 N N . ARG B 1 73 ? 9.715 18.840 53.144 1.00 19.80 73 ARG B N 1
ATOM 1488 C CA . ARG B 1 73 ? 9.394 17.590 52.463 1.00 20.73 73 ARG B CA 1
ATOM 1489 C C . ARG B 1 73 ? 7.901 17.339 52.474 1.00 27.01 73 ARG B C 1
ATOM 1490 O O . ARG B 1 73 ? 7.234 17.507 53.499 1.00 25.27 73 ARG B O 1
ATOM 1498 N N . GLU B 1 74 ? 7.380 16.952 51.320 1.00 23.42 74 GLU B N 1
ATOM 1499 C CA . GLU B 1 74 ? 5.962 16.666 51.169 1.00 30.01 74 GLU B CA 1
ATOM 1500 C C . GLU B 1 74 ? 5.833 15.221 50.759 1.00 31.81 74 GLU B C 1
ATOM 1501 O O . GLU B 1 74 ? 6.352 14.827 49.711 1.00 31.57 74 GLU B O 1
ATOM 1503 N N . ASP B 1 75 ? 5.141 14.427 51.571 1.00 33.23 75 ASP B N 1
ATOM 1504 C CA . ASP B 1 75 ? 5.058 12.989 51.322 1.00 40.47 75 ASP B CA 1
ATOM 1505 C C . ASP B 1 75 ? 3.997 12.630 50.284 1.00 38.73 75 ASP B C 1
ATOM 1506 O O . ASP B 1 75 ? 3.791 11.457 49.978 1.00 43.92 75 ASP B O 1
ATOM 1511 N N . HIS B 1 76 ? 3.348 13.640 49.719 1.00 44.45 76 HIS B N 1
ATOM 1512 C CA . HIS B 1 76 ? 2.304 13.400 48.731 1.00 40.28 76 HIS B CA 1
ATOM 1513 C C . HIS B 1 76 ? 2.884 13.242 47.323 1.00 34.16 76 HIS B C 1
ATOM 1520 N N . LEU B 1 77 ? 3.787 12.280 47.145 1.00 37.10 77 LEU B N 1
ATOM 1521 C CA . LEU B 1 77 ? 4.323 12.001 45.819 1.00 28.28 77 LEU B CA 1
ATOM 1522 C C . LEU B 1 77 ? 3.485 10.902 45.169 1.00 25.23 77 LEU B C 1
ATOM 1523 O O . LEU B 1 77 ? 3.714 9.705 45.376 1.00 27.00 77 LEU B O 1
ATOM 1528 N N . CYS B 1 78 ? 2.514 11.337 44.378 1.00 26.68 78 CYS B N 1
ATOM 1529 C CA . CYS B 1 78 ? 1.550 10.440 43.766 1.00 26.34 78 CYS B CA 1
ATOM 1530 C C . CYS B 1 78 ? 1.592 10.466 42.245 1.00 26.15 78 CYS B C 1
ATOM 1531 O O . CYS B 1 78 ? 0.611 10.114 41.602 1.00 28.25 78 CYS B O 1
ATOM 1534 N N . PHE B 1 79 ? 2.710 10.902 41.669 1.00 22.21 79 PHE B N 1
ATOM 1535 C CA . PHE B 1 79 ? 2.973 10.651 40.248 1.00 21.25 79 PHE B CA 1
ATOM 1536 C C . PHE B 1 79 ? 4.263 9.832 40.138 1.00 24.35 79 PHE B C 1
ATOM 1537 O O . PHE B 1 79 ? 4.995 9.695 41.119 1.00 22.27 79 PHE B O 1
ATOM 1545 N N . SER B 1 80 ? 4.536 9.273 38.957 1.00 23.74 80 SER B N 1
ATOM 1546 C CA . SER B 1 80 ? 5.515 8.191 38.835 1.00 23.66 80 SER B CA 1
ATOM 1547 C C . SER B 1 80 ? 6.498 8.302 37.665 1.00 29.44 80 SER B C 1
ATOM 1548 O O . SER B 1 80 ? 6.234 9.021 36.719 1.00 28.07 80 SER B O 1
ATOM 1551 N N . PRO B 1 81 ? 7.619 7.551 37.721 1.00 25.36 81 PRO B N 1
ATOM 1552 C CA . PRO B 1 81 ? 8.457 7.420 36.523 1.00 26.03 81 PRO B CA 1
ATOM 1553 C C . PRO B 1 81 ? 7.597 6.998 35.334 1.00 30.29 81 PRO B C 1
ATOM 1554 O O . PRO B 1 81 ? 6.682 6.185 35.493 1.00 29.41 81 PRO B O 1
ATOM 1558 N N . GLY B 1 82 ? 7.865 7.550 34.159 1.00 26.91 82 GLY B N 1
ATOM 1559 C CA . GLY B 1 82 ? 7.024 7.257 33.015 1.00 28.55 82 GLY B CA 1
ATOM 1560 C C . GLY B 1 82 ? 5.851 8.212 32.845 1.00 32.05 82 GLY B C 1
ATOM 1561 O O . GLY B 1 82 ? 5.334 8.363 31.742 1.00 33.03 82 GLY B O 1
ATOM 1562 N N . SER B 1 83 ? 5.421 8.862 33.923 1.00 30.87 83 SER B N 1
ATOM 1563 C CA . SER B 1 83 ? 4.240 9.727 33.849 1.00 31.51 83 SER B CA 1
ATOM 1564 C C . SER B 1 83 ? 4.459 10.916 32.916 1.00 34.77 83 SER B C 1
ATOM 1565 O O . SER B 1 83 ? 5.562 11.458 32.845 1.00 32.70 83 SER B O 1
ATOM 1568 N N . GLU B 1 84 ? 3.414 11.319 32.198 1.00 28.26 84 GLU B N 1
ATOM 1569 C CA . GLU B 1 84 ? 3.366 12.688 31.704 1.00 25.76 84 GLU B CA 1
ATOM 1570 C C . GLU B 1 84 ? 2.842 13.512 32.876 1.00 26.53 84 GLU B C 1
ATOM 1571 O O . GLU B 1 84 ? 1.964 13.057 33.616 1.00 26.80 84 GLU B O 1
ATOM 1573 N N . VAL B 1 85 ? 3.392 14.702 33.079 1.00 24.51 85 VAL B N 1
ATOM 1574 C CA . VAL B 1 85 ? 2.959 15.509 34.198 1.00 24.87 85 VAL B CA 1
ATOM 1575 C C . VAL B 1 85 ? 2.869 16.953 33.790 1.00 21.04 85 VAL B C 1
ATOM 1576 O O . VAL B 1 85 ? 3.589 17.415 32.899 1.00 26.07 85 VAL B O 1
ATOM 1580 N N . LYS B 1 86 ? 1.939 17.645 34.424 1.00 19.05 86 LYS B N 1
ATOM 1581 C CA . LYS B 1 86 ? 1.813 19.078 34.289 1.00 19.32 86 LYS B CA 1
ATOM 1582 C C . LYS B 1 86 ? 1.899 19.668 35.692 1.00 22.94 86 LYS B C 1
ATOM 1583 O O . LYS B 1 86 ? 1.349 19.101 36.639 1.00 21.89 86 LYS B O 1
ATOM 1589 N N . PHE B 1 87 ? 2.619 20.773 35.821 1.00 17.90 87 PHE B N 1
ATOM 1590 C CA . PHE B 1 87 ? 2.703 21.531 37.074 1.00 18.82 87 PHE B CA 1
ATOM 1591 C C . PHE B 1 87 ? 2.361 22.976 36.818 1.00 20.77 87 PHE B C 1
ATOM 1592 O O . PHE B 1 87 ? 2.688 23.507 35.755 1.00 20.91 87 PHE B O 1
ATOM 1600 N N . THR B 1 88 ? 1.729 23.630 37.782 1.00 17.89 88 THR B N 1
ATOM 1601 C CA . THR B 1 88 ? 1.558 25.074 37.701 1.00 17.56 88 THR B CA 1
ATOM 1602 C C . THR B 1 88 ? 2.245 25.685 38.906 1.00 22.19 88 THR B C 1
ATOM 1603 O O . THR B 1 88 ? 1.924 25.334 40.033 1.00 21.94 88 THR B O 1
ATOM 1607 N N . VAL B 1 89 ? 3.211 26.567 38.665 1.00 17.32 89 VAL B N 1
ATOM 1608 C CA . VAL B 1 89 ? 3.890 27.255 39.752 1.00 15.66 89 VAL B CA 1
ATOM 1609 C C . VAL B 1 89 ? 3.391 28.684 39.813 1.00 16.99 89 VAL B C 1
ATOM 1610 O O . VAL B 1 89 ? 3.426 29.406 38.819 1.00 19.53 89 VAL B O 1
ATOM 1614 N N . THR B 1 90 ? 2.902 29.091 40.978 1.00 16.28 90 THR B N 1
ATOM 1615 C CA . THR B 1 90 ? 2.485 30.468 41.174 1.00 22.26 90 THR B CA 1
ATOM 1616 C C . THR B 1 90 ? 3.499 31.161 42.068 1.00 20.52 90 THR B C 1
ATOM 1617 O O . THR B 1 90 ? 3.815 30.673 43.153 1.00 20.38 90 THR B O 1
ATOM 1621 N N . PHE B 1 91 ? 4.021 32.286 41.590 1.00 17.23 91 PHE B N 1
ATOM 1622 C CA . PHE B 1 91 ? 4.985 33.095 42.334 1.00 19.04 91 PHE B CA 1
ATOM 1623 C C . PHE B 1 91 ? 4.264 34.266 42.973 1.00 19.34 91 PHE B C 1
ATOM 1624 O O . PHE B 1 91 ? 3.758 35.147 42.283 1.00 22.20 91 PHE B O 1
ATOM 1632 N N . GLU B 1 92 ? 4.179 34.255 44.296 1.00 19.44 92 GLU B N 1
ATOM 1633 C CA . GLU B 1 92 ? 3.681 35.420 45.018 1.00 24.81 92 GLU B CA 1
ATOM 1634 C C . GLU B 1 92 ? 4.816 35.964 45.867 1.00 26.92 92 GLU B C 1
ATOM 1635 O O . GLU B 1 92 ? 5.790 35.256 46.121 1.00 22.55 92 GLU B O 1
ATOM 1637 N N . SER B 1 93 ? 4.704 37.213 46.308 1.00 24.94 93 SER B N 1
ATOM 1638 C CA . SER B 1 93 ? 5.796 37.832 47.049 1.00 26.39 93 SER B CA 1
ATOM 1639 C C . SER B 1 93 ? 6.217 37.000 48.260 1.00 21.84 93 SER B C 1
ATOM 1640 O O . SER B 1 93 ? 7.402 36.898 48.574 1.00 27.39 93 SER B O 1
ATOM 1643 N N . ASP B 1 94 ? 5.246 36.389 48.930 1.00 25.18 94 ASP B N 1
ATOM 1644 C CA . ASP B 1 94 ? 5.526 35.690 50.175 1.00 24.54 94 ASP B CA 1
ATOM 1645 C C . ASP B 1 94 ? 5.736 34.182 50.016 1.00 21.54 94 ASP B C 1
ATOM 1646 O O . ASP B 1 94 ? 6.289 33.524 50.903 1.00 21.92 94 ASP B O 1
ATOM 1651 N N . LYS B 1 95 ? 5.280 33.620 48.902 1.00 21.33 95 LYS B N 1
ATOM 1652 C CA . LYS B 1 95 ? 5.300 32.168 48.782 1.00 18.50 95 LYS B CA 1
ATOM 1653 C C . LYS B 1 95 ? 5.126 31.702 47.352 1.00 17.22 95 LYS B C 1
ATOM 1654 O O . LYS B 1 95 ? 4.672 32.449 46.495 1.00 18.88 95 LYS B O 1
ATOM 1660 N N . PHE B 1 96 ? 5.477 30.440 47.149 1.00 17.87 96 PHE B N 1
ATOM 1661 C CA . PHE B 1 96 ? 5.206 29.704 45.922 1.00 19.17 96 PHE B CA 1
ATOM 1662 C C . PHE B 1 96 ? 4.077 28.726 46.148 1.00 20.97 96 PHE B C 1
ATOM 1663 O O . PHE B 1 96 ? 4.010 28.095 47.201 1.00 18.55 96 PHE B O 1
ATOM 1671 N N . LYS B 1 97 ? 3.193 28.589 45.165 1.00 15.53 97 LYS B N 1
ATOM 1672 C CA . LYS B 1 97 ? 2.229 27.506 45.179 1.00 18.07 97 LYS B CA 1
ATOM 1673 C C . LYS B 1 97 ? 2.582 26.598 44.016 1.00 19.72 97 LYS B C 1
ATOM 1674 O O . LYS B 1 97 ? 2.842 27.084 42.922 1.00 20.96 97 LYS B O 1
ATOM 1680 N N . VAL B 1 98 ? 2.649 25.292 44.251 1.00 17.01 98 VAL B N 1
ATOM 1681 C CA . VAL B 1 98 ? 2.851 24.375 43.137 1.00 16.82 98 VAL B CA 1
ATOM 1682 C C . VAL B 1 98 ? 1.635 23.471 43.042 1.00 19.22 98 VAL B C 1
ATOM 1683 O O . VAL B 1 98 ? 1.317 22.759 43.984 1.00 20.54 98 VAL B O 1
ATOM 1687 N N . LYS B 1 99 ? 0.930 23.538 41.920 1.00 19.75 99 LYS B N 1
ATOM 1688 C CA . LYS B 1 99 ? -0.198 22.655 41.685 1.00 18.84 99 LYS B CA 1
ATOM 1689 C C . LYS B 1 99 ? 0.298 21.387 41.005 1.00 20.09 99 LYS B C 1
ATOM 1690 O O . LYS B 1 99 ? 0.873 21.428 39.918 1.00 20.41 99 LYS B O 1
ATOM 1696 N N . LEU B 1 100 ? 0.090 20.258 41.673 1.00 18.54 100 LEU B N 1
ATOM 1697 C CA . LEU B 1 100 ? 0.543 18.954 41.206 1.00 16.98 100 LEU B CA 1
ATOM 1698 C C . LEU B 1 100 ? -0.426 18.369 40.179 1.00 19.87 100 LEU B C 1
ATOM 1699 O O . LEU B 1 100 ? -1.547 18.871 40.043 1.00 23.68 100 LEU B O 1
ATOM 1704 N N . PRO B 1 101 ? -0.002 17.312 39.453 1.00 21.10 101 PRO B N 1
ATOM 1705 C CA . PRO B 1 101 ? -0.858 16.711 38.420 1.00 23.78 101 PRO B CA 1
ATOM 1706 C C . PRO B 1 101 ? -2.258 16.323 38.907 1.00 24.65 101 PRO B C 1
ATOM 1707 O O . PRO B 1 101 ? -3.197 16.392 38.119 1.00 25.82 101 PRO B O 1
ATOM 1711 N N . ASP B 1 102 ? -2.406 15.939 40.177 1.00 20.75 102 ASP B N 1
ATOM 1712 C CA . ASP B 1 102 ? -3.717 15.522 40.674 1.00 22.01 102 ASP B CA 1
ATOM 1713 C C . ASP B 1 102 ? -4.535 16.664 41.279 1.00 27.23 102 ASP B C 1
ATOM 1714 O O . ASP B 1 102 ? -5.575 16.436 41.897 1.00 29.24 102 ASP B O 1
ATOM 1719 N N . GLY B 1 103 ? -4.056 17.889 41.106 1.00 25.20 103 GLY B N 1
ATOM 1720 C CA . GLY B 1 103 ? -4.748 19.063 41.606 1.00 30.45 103 GLY B CA 1
ATOM 1721 C C . GLY B 1 103 ? -4.340 19.507 42.998 1.00 26.96 103 GLY B C 1
ATOM 1722 O O . GLY B 1 103 ? -4.667 20.622 43.410 1.00 35.23 103 GLY B O 1
ATOM 1723 N N . HIS B 1 104 ? -3.639 18.641 43.723 1.00 24.13 104 HIS B N 1
ATOM 1724 C CA . HIS B 1 104 ? -3.141 18.942 45.067 1.00 29.30 104 HIS B CA 1
ATOM 1725 C C . HIS B 1 104 ? -2.152 20.092 44.970 1.00 29.45 104 HIS B C 1
ATOM 1726 O O . HIS B 1 104 ? -1.388 20.173 44.012 1.00 24.78 104 HIS B O 1
ATOM 1733 N N . GLU B 1 105 ? -2.166 20.995 45.939 1.00 21.19 105 GLU B N 1
ATOM 1734 C CA . GLU B 1 105 ? -1.265 22.140 45.862 1.00 24.20 105 GLU B CA 1
ATOM 1735 C C . GLU B 1 105 ? -0.319 22.145 47.042 1.00 29.85 105 GLU B C 1
ATOM 1736 O O . GLU B 1 105 ? -0.744 21.973 48.184 1.00 28.37 105 GLU B O 1
ATOM 1738 N N . LEU B 1 106 ? 0.970 22.318 46.772 1.00 21.42 106 LEU B N 1
ATOM 1739 C CA . LEU B 1 106 ? 1.902 22.527 47.860 1.00 21.19 106 LEU B CA 1
ATOM 1740 C C . LEU B 1 106 ? 2.278 23.996 47.928 1.00 25.43 106 LEU B C 1
ATOM 1741 O O . LEU B 1 106 ? 2.213 24.705 46.937 1.00 22.57 106 LEU B O 1
ATOM 1745 N N . THR B 1 107 ? 2.615 24.461 49.121 1.00 20.58 107 THR B N 1
ATOM 1746 C CA . THR B 1 107 ? 3.054 25.831 49.292 1.00 19.65 107 THR B CA 1
ATOM 1747 C C . THR B 1 107 ? 4.434 25.834 49.917 1.00 24.96 107 THR B C 1
ATOM 1748 O O . THR B 1 107 ? 4.724 25.043 50.810 1.00 30.60 107 THR B O 1
ATOM 1752 N N . PHE B 1 108 ? 5.285 26.735 49.452 1.00 17.85 108 PHE B N 1
ATOM 1753 C CA . PHE B 1 108 ? 6.656 26.815 49.940 1.00 17.46 108 PHE B CA 1
ATOM 1754 C C . PHE B 1 108 ? 6.994 28.294 50.104 1.00 18.03 108 PHE B C 1
ATOM 1755 O O . PHE B 1 108 ? 6.802 29.079 49.185 1.00 17.21 108 PHE B O 1
ATOM 1763 N N . PRO B 1 109 ? 7.468 28.701 51.293 1.00 16.40 109 PRO B N 1
ATOM 1764 C CA . PRO B 1 109 ? 7.727 30.133 51.457 1.00 19.67 109 PRO B CA 1
ATOM 1765 C C . PRO B 1 109 ? 8.785 30.663 50.492 1.00 16.42 109 PRO B C 1
ATOM 1766 O O . PRO B 1 109 ? 9.737 29.949 50.149 1.00 19.28 109 PRO B O 1
ATOM 1770 N N . ASN B 1 110 ? 8.594 31.899 50.050 1.00 16.98 110 ASN B N 1
ATOM 1771 C CA . ASN B 1 110 ? 9.619 32.567 49.270 1.00 15.70 110 ASN B CA 1
ATOM 1772 C C . ASN B 1 110 ? 10.640 33.195 50.213 1.00 22.18 110 ASN B C 1
ATOM 1773 O O . ASN B 1 110 ? 10.326 34.144 50.955 1.00 18.67 110 ASN B O 1
ATOM 1778 N N . ARG B 1 111 ? 11.863 32.678 50.185 1.00 17.57 111 ARG B N 1
ATOM 1779 C CA . ARG B 1 111 ? 12.871 33.073 51.182 1.00 19.88 111 ARG B CA 1
ATOM 1780 C C . ARG B 1 111 ? 13.826 34.164 50.712 1.00 21.51 111 ARG B C 1
ATOM 1788 N N . LEU B 1 112 ? 13.824 34.394 49.394 1.00 16.90 112 LEU B N 1
ATOM 1789 C CA . LEU B 1 112 ? 14.843 35.216 48.753 1.00 21.32 112 LEU B CA 1
ATOM 1790 C C . LEU B 1 112 ? 14.355 36.588 48.223 1.00 23.17 112 LEU B C 1
ATOM 1791 O O . LEU B 1 112 ? 14.948 37.138 47.283 1.00 25.84 112 LEU B O 1
ATOM 1796 N N . GLY B 1 113 ? 13.280 37.140 48.788 1.00 21.86 113 GLY B N 1
ATOM 1797 C CA . GLY B 1 113 ? 12.796 38.450 48.351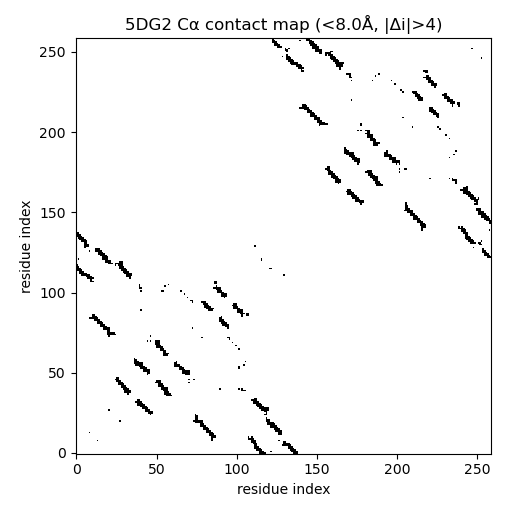 1.00 23.65 113 GLY B CA 1
ATOM 1798 C C . GLY B 1 113 ? 11.916 38.409 47.109 1.00 29.12 113 GLY B C 1
ATOM 1799 O O . GLY B 1 113 ? 11.684 37.343 46.544 1.00 26.51 113 GLY B O 1
ATOM 1800 N N . HIS B 1 114 ? 11.425 39.563 46.665 1.00 28.23 114 HIS B N 1
ATOM 1801 C CA . HIS B 1 114 ? 10.439 39.555 45.593 1.00 34.86 114 HIS B CA 1
ATOM 1802 C C . HIS B 1 114 ? 10.955 40.148 44.281 1.00 24.40 114 HIS B C 1
ATOM 1803 O O . HIS B 1 114 ? 10.165 40.587 43.447 1.00 27.92 114 HIS B O 1
ATOM 1810 N N . SER B 1 115 ? 12.271 40.151 44.095 1.00 23.65 115 SER B N 1
ATOM 1811 C CA . SER B 1 115 ? 12.836 40.470 42.785 1.00 24.74 115 SER B CA 1
ATOM 1812 C C . SER B 1 115 ? 12.295 39.489 41.746 1.00 25.90 115 SER B C 1
ATOM 1813 O O . SER B 1 115 ? 11.908 38.371 42.071 1.00 21.97 115 SER B O 1
ATOM 1816 N N . HIS B 1 116 ? 12.254 39.919 40.496 1.00 23.91 116 HIS B N 1
ATOM 1817 C CA . HIS B 1 116 ? 11.716 39.074 39.440 1.00 24.84 116 HIS B CA 1
ATOM 1818 C C . HIS B 1 116 ? 12.546 37.806 39.266 1.00 22.63 116 HIS B C 1
ATOM 1819 O O . HIS B 1 116 ? 13.760 37.797 39.489 1.00 25.04 116 HIS B O 1
ATOM 1826 N N . LEU B 1 117 ? 11.877 36.720 38.890 1.00 19.78 117 LEU B N 1
ATOM 1827 C CA . LEU B 1 117 ? 12.581 35.463 38.665 1.00 21.19 117 LEU B CA 1
ATOM 1828 C C . LEU B 1 117 ? 13.020 35.405 37.210 1.00 21.51 117 LEU B C 1
ATOM 1829 O O . LEU B 1 117 ? 12.201 35.593 36.312 1.00 24.40 117 LEU B O 1
ATOM 1834 N N . SER B 1 118 ? 14.296 35.124 36.983 1.00 18.11 118 SER B N 1
ATOM 1835 C CA . SER B 1 118 ? 14.822 35.152 35.615 1.00 19.65 118 SER B CA 1
ATOM 1836 C C . SER B 1 118 ? 15.317 33.800 35.140 1.00 20.68 118 SER B C 1
ATOM 1837 O O . SER B 1 118 ? 15.673 33.637 33.972 1.00 21.04 118 SER B O 1
ATOM 1840 N N . TYR B 1 119 ? 15.352 32.823 36.036 1.00 18.94 119 TYR B N 1
ATOM 1841 C CA . TYR B 1 119 ? 16.059 31.597 35.743 1.00 20.15 119 TYR B CA 1
ATOM 1842 C C . TYR B 1 119 ? 15.210 30.371 36.042 1.00 20.35 119 TYR B C 1
ATOM 1843 O O . TYR B 1 119 ? 14.598 30.276 37.098 1.00 18.93 119 TYR B O 1
ATOM 1852 N N . LEU B 1 120 ? 15.176 29.441 35.091 1.00 17.95 120 LEU B N 1
ATOM 1853 C CA . LEU B 1 120 ? 14.478 28.166 35.232 1.00 17.95 120 LEU B CA 1
ATOM 1854 C C . LEU B 1 120 ? 15.391 27.061 34.736 1.00 22.37 120 LEU B C 1
ATOM 1855 O O . LEU B 1 120 ? 15.964 27.170 33.648 1.00 21.75 120 LEU B O 1
ATOM 1860 N N . SER B 1 121 ? 15.551 25.994 35.512 1.00 16.82 121 SER B N 1
ATOM 1861 C CA . SER B 1 121 ? 16.301 24.876 34.963 1.00 21.18 121 SER B CA 1
ATOM 1862 C C . SER B 1 121 ? 15.730 23.546 35.397 1.00 20.74 121 SER B C 1
ATOM 1863 O O . SER B 1 121 ? 15.066 23.436 36.431 1.00 20.58 121 SER B O 1
ATOM 1866 N N . VAL B 1 122 ? 16.005 22.533 34.586 1.00 18.52 122 VAL B N 1
ATOM 1867 C CA . VAL B 1 122 ? 15.581 21.170 34.875 1.00 22.23 122 VAL B CA 1
ATOM 1868 C C . VAL B 1 122 ? 16.806 20.283 34.998 1.00 26.35 122 VAL B C 1
ATOM 1869 O O . VAL B 1 122 ? 17.797 20.485 34.300 1.00 23.94 122 VAL B O 1
ATOM 1873 N N . ARG B 1 123 ? 16.757 19.326 35.915 1.00 21.03 123 ARG B N 1
ATOM 1874 C CA . ARG B 1 123 ? 17.817 18.347 36.061 1.00 24.19 123 ARG B CA 1
ATOM 1875 C C . ARG B 1 123 ? 17.179 16.975 36.247 1.00 25.07 123 ARG B C 1
ATOM 1876 O O . ARG B 1 123 ? 16.044 16.866 36.721 1.00 23.64 123 ARG B O 1
ATOM 1884 N N . GLY B 1 124 ? 17.907 15.928 35.881 1.00 19.01 124 GLY B N 1
ATOM 1885 C CA . GLY B 1 124 ? 17.438 14.583 36.136 1.00 20.19 124 GLY B CA 1
ATOM 1886 C C . GLY B 1 124 ? 16.458 14.098 35.088 1.00 24.24 124 GLY B C 1
ATOM 1887 O O . GLY B 1 124 ? 16.429 14.614 33.974 1.00 23.89 124 GLY B O 1
ATOM 1888 N N . GLY B 1 125 ? 15.633 13.124 35.459 1.00 22.87 125 GLY B N 1
ATOM 1889 C CA . GLY B 1 125 ? 14.762 12.451 34.511 1.00 26.99 125 GLY B CA 1
ATOM 1890 C C . GLY B 1 125 ? 13.469 13.161 34.182 1.00 28.88 125 GLY B C 1
ATOM 1891 O O . GLY B 1 125 ? 12.382 12.599 34.329 1.00 29.22 125 GLY B O 1
ATOM 1892 N N . PHE B 1 126 ? 13.583 14.402 33.729 1.00 23.19 126 PHE B N 1
ATOM 1893 C CA . PHE B 1 126 ? 12.419 15.149 33.300 1.00 20.48 126 PHE B CA 1
ATOM 1894 C C . PHE B 1 126 ? 12.714 15.809 31.964 1.00 25.32 126 PHE B C 1
ATOM 1895 O O . PHE B 1 126 ? 13.663 16.578 31.836 1.00 25.59 126 PHE B O 1
ATOM 1903 N N . ASN B 1 127 ? 11.907 15.479 30.966 1.00 20.90 127 ASN B N 1
ATOM 1904 C CA . ASN B 1 127 ? 11.996 16.131 29.673 1.00 24.09 127 ASN B CA 1
ATOM 1905 C C . ASN B 1 127 ? 10.919 17.189 29.554 1.00 26.43 127 ASN B C 1
ATOM 1906 O O . ASN B 1 127 ? 9.756 16.863 29.358 1.00 25.74 127 ASN B O 1
ATOM 1911 N N . MET B 1 128 ? 11.295 18.455 29.685 1.00 24.56 128 MET B N 1
ATOM 1912 C CA . MET B 1 128 ? 10.301 19.521 29.641 1.00 20.03 128 MET B CA 1
ATOM 1913 C C . MET B 1 128 ? 9.916 19.785 28.198 1.00 25.12 128 MET B C 1
ATOM 1914 O O . MET B 1 128 ? 10.764 20.129 27.380 1.00 29.72 128 MET B O 1
ATOM 1919 N N . SER B 1 129 ? 8.636 19.615 27.888 1.00 17.01 129 SER B N 1
ATOM 1920 C CA . SER B 1 129 ? 8.170 19.779 26.521 1.00 19.52 129 SER B CA 1
ATOM 1921 C C . SER B 1 129 ? 7.465 21.119 26.315 1.00 22.48 129 SER B C 1
ATOM 1922 O O . SER B 1 129 ? 7.315 21.573 25.184 1.00 23.23 129 SER B O 1
ATOM 1925 N N . SER B 1 130 ? 7.016 21.753 27.388 1.00 19.75 130 SER B N 1
ATOM 1926 C CA . SER B 1 130 ? 6.457 23.086 27.223 1.00 19.14 130 SER B CA 1
ATOM 1927 C C . SER B 1 130 ? 6.489 23.889 28.494 1.00 22.02 130 SER B C 1
ATOM 1928 O O . SER B 1 130 ? 6.454 23.346 29.595 1.00 22.62 130 SER B O 1
ATOM 1931 N N . PHE B 1 131 ? 6.587 25.198 28.331 1.00 17.78 131 PHE B N 1
ATOM 1932 C CA . PHE B 1 131 ? 6.333 26.072 29.453 1.00 20.36 131 PHE B CA 1
ATOM 1933 C C . PHE B 1 131 ? 5.597 27.310 28.987 1.00 22.01 131 PHE B C 1
ATOM 1934 O O . PHE B 1 131 ? 5.686 27.737 27.826 1.00 21.26 131 PHE B O 1
ATOM 1942 N N . LYS B 1 132 ? 4.812 27.844 29.903 1.00 16.61 132 LYS B N 1
ATOM 1943 C CA . LYS B 1 132 ? 3.933 28.946 29.601 1.00 16.94 132 LYS B CA 1
ATOM 1944 C C . LYS B 1 132 ? 3.929 29.894 30.765 1.00 20.01 132 LYS B C 1
ATOM 1945 O O . LYS B 1 132 ? 3.595 29.508 31.885 1.00 19.29 132 LYS B O 1
ATOM 1951 N N . LEU B 1 133 ? 4.298 31.137 30.492 1.00 18.86 133 LEU B N 1
ATOM 1952 C CA . LEU B 1 133 ? 4.351 32.166 31.515 1.00 24.19 133 LEU B CA 1
ATOM 1953 C C . LEU B 1 133 ? 3.159 33.095 31.353 1.00 24.74 133 LEU B C 1
ATOM 1954 O O . LEU B 1 133 ? 2.877 33.579 30.250 1.00 26.91 133 LEU B O 1
ATOM 1959 N N . LYS B 1 134 ? 2.446 33.317 32.445 1.00 26.07 134 LYS B N 1
ATOM 1960 C CA . LYS B 1 134 ? 1.293 34.196 32.447 1.00 33.41 134 LYS B CA 1
ATOM 1961 C C . LYS B 1 134 ? 1.368 35.178 33.609 1.00 35.35 134 LYS B C 1
ATOM 1962 O O . LYS B 1 134 ? 1.935 34.876 34.641 1.00 37.34 134 LYS B O 1
#

Organism: Homo sapiens (NCBI:txid9606)